Protein AF-A0A5E4LW98-F1 (afdb_monomer)

Solvent-accessible surface area (backbone atoms only — not comparable to full-atom values): 14383 Å² total; per-residue (Å²): 132,86,80,75,87,66,55,74,60,67,67,57,55,49,53,60,50,44,73,66,47,54,78,66,48,70,85,90,65,68,78,64,44,79,43,81,42,80,71,93,74,73,90,60,63,51,45,57,44,72,54,74,46,76,40,79,94,76,73,45,77,49,63,58,92,47,32,40,37,36,34,38,55,76,38,61,70,36,67,67,58,35,51,27,33,51,52,41,33,48,28,48,44,52,37,45,68,59,48,52,42,52,45,32,75,75,59,33,66,70,56,35,42,65,67,64,63,56,82,83,69,90,68,45,74,72,32,49,58,47,30,44,50,50,16,73,75,72,36,85,72,46,40,47,99,59,47,64,75,81,65,70,64,83,85,58,69,73,55,26,40,36,37,41,33,55,40,82,94,80,23,36,33,33,24,33,39,78,64,86,47,72,72,38,49,56,41,59,72,67,62,71,96,56,37,35,37,32,24,56,45,42,70,64,78,70,60,66,85,38,36,47,58,74,51,98,59,68,28,78,42,45,84,88,41,93,58,32,68,60,51,53,44,43,72,77,72,37,58,70,80,48,74,50,118

Mean predicted aligned error: 9.48 Å

Sequence (245 aa):
MRLFEFAGNPQEMIQRNLTEFMPVLKEGLPKPNFKVVNHTKMNYLGMCQWKVFFYPKIKEVKADETTTIFLEKAIFGDENTFRRVLAHELCHHEHDLTVKKDYLDQHGFETFNYVFGNKQQDHGPSWLKIAEKFNVKYGKNFVTATSDASYQIETTNKPFYLLIGYYHDKNYLLQYSITMAGRQLNFVDSIGGFPFKVVTTNNRHLLNNVPRIGSKSWTAIYKDNPYFKVIDDLWNHGNVILHKY

Foldseek 3Di:
DDDPPPFDDVVVLVVVLCVVQVVLADPPQDDAAEDEDADLDDPDQKDKDKDWDADPVVRDIDTDSFIYMYGYPLCSSPSLLVNLRSNLNVLLGRCCNPPLVVCCVVPNDVVSCVVVVPPPPSCDPSSVVSVVSVCVVPHHVSHDPCRPVVPDPVSFPQKWKWKWWQDPPRKTWIAIGSDCDPLLVVLVVPDDDTKIFIFIDRPSVVVVPAHHRVDPDIDIGDPPHPCSVVVVCCVVPGHTPDIDD

Structure (mmCIF, N/CA/C/O backbone):
data_AF-A0A5E4LW98-F1
#
_entry.id   AF-A0A5E4LW98-F1
#
loop_
_atom_site.group_PDB
_atom_site.id
_atom_site.type_symbol
_atom_site.label_atom_id
_atom_site.label_alt_id
_atom_site.label_comp_id
_atom_site.label_asym_id
_atom_site.label_entity_id
_atom_site.label_seq_id
_atom_site.pdbx_PDB_ins_code
_atom_site.Cartn_x
_atom_site.Cartn_y
_atom_site.Cartn_z
_atom_site.occupancy
_atom_site.B_iso_or_equiv
_atom_site.auth_seq_id
_atom_site.auth_comp_id
_atom_site.auth_asym_id
_atom_site.auth_atom_id
_atom_site.pdbx_PDB_model_num
ATOM 1 N N . MET A 1 1 ? -1.170 -21.398 -20.986 1.00 37.41 1 MET A N 1
ATOM 2 C CA . MET A 1 1 ? -1.794 -21.503 -19.651 1.00 37.41 1 MET A CA 1
ATOM 3 C C . MET A 1 1 ? -2.450 -20.160 -19.350 1.00 37.41 1 MET A C 1
ATOM 5 O O . MET A 1 1 ? -1.737 -19.170 -19.241 1.00 37.41 1 MET A O 1
ATOM 9 N N . ARG A 1 2 ? -3.788 -20.090 -19.384 1.00 34.94 2 ARG A N 1
ATOM 10 C CA . ARG A 1 2 ? -4.559 -18.851 -19.183 1.00 34.94 2 ARG A CA 1
ATOM 11 C C . ARG A 1 2 ? -4.653 -18.555 -17.685 1.00 34.94 2 ARG A C 1
ATOM 13 O O . ARG A 1 2 ? -5.588 -18.981 -17.021 1.00 34.94 2 ARG A O 1
ATOM 20 N N . LEU A 1 3 ? -3.644 -17.887 -17.141 1.00 37.41 3 LEU A N 1
ATOM 21 C CA . LEU A 1 3 ? -3.759 -17.238 -15.836 1.00 37.41 3 LEU A CA 1
ATOM 22 C C . LEU A 1 3 ? -4.599 -15.965 -16.050 1.00 37.41 3 LEU A C 1
ATOM 24 O O . LEU A 1 3 ? -4.384 -15.283 -17.047 1.00 37.41 3 LEU A O 1
ATOM 28 N N . PHE A 1 4 ? -5.528 -15.657 -15.141 1.00 43.41 4 PHE A N 1
ATOM 29 C CA . PHE A 1 4 ? -6.390 -14.453 -15.110 1.00 43.41 4 PHE A CA 1
ATOM 30 C C . PHE A 1 4 ? -7.780 -14.487 -15.788 1.00 43.41 4 PHE A C 1
ATOM 32 O O . PHE A 1 4 ? -8.328 -13.419 -16.040 1.00 43.41 4 PHE A O 1
ATOM 39 N N . GLU A 1 5 ? -8.418 -15.643 -16.014 1.00 44.28 5 GLU A N 1
ATOM 40 C CA . GLU A 1 5 ? -9.881 -15.661 -16.290 1.00 44.28 5 GLU A CA 1
ATOM 41 C C . GLU A 1 5 ? -10.740 -15.617 -15.003 1.00 44.28 5 GLU A C 1
ATOM 43 O O . GLU A 1 5 ? -11.936 -15.353 -15.070 1.00 44.28 5 GLU A O 1
ATOM 48 N N . PHE A 1 6 ? -10.129 -15.765 -13.821 1.00 46.66 6 PHE A N 1
ATOM 49 C CA . PHE A 1 6 ? -10.757 -15.492 -12.523 1.00 46.66 6 PHE A CA 1
ATOM 50 C C . PHE A 1 6 ? -10.129 -14.250 -11.886 1.00 46.66 6 PHE A C 1
ATOM 52 O O . PHE A 1 6 ? -9.170 -14.332 -11.126 1.00 46.66 6 PHE A O 1
ATOM 59 N N . ALA A 1 7 ? -10.660 -13.081 -12.212 1.00 53.84 7 ALA A N 1
ATOM 60 C CA . ALA A 1 7 ? -10.594 -11.932 -11.321 1.00 53.84 7 ALA A CA 1
ATOM 61 C C . ALA A 1 7 ? -11.799 -11.064 -11.660 1.00 53.84 7 ALA A C 1
ATOM 63 O O . ALA A 1 7 ? -11.793 -10.340 -12.657 1.00 53.84 7 ALA A O 1
ATOM 64 N N . GLY A 1 8 ? -12.856 -11.172 -10.855 1.00 66.88 8 GLY A N 1
ATOM 65 C CA . GLY A 1 8 ? -13.920 -10.177 -10.881 1.00 66.88 8 GLY A CA 1
ATOM 66 C C . GLY A 1 8 ? -13.320 -8.776 -10.745 1.00 66.88 8 GLY A C 1
ATOM 67 O O . GLY A 1 8 ? -12.187 -8.603 -10.287 1.00 66.88 8 GLY A O 1
ATOM 68 N N . ASN A 1 9 ? -14.068 -7.766 -11.169 1.00 87.38 9 ASN A N 1
ATOM 69 C CA . ASN A 1 9 ? -13.666 -6.376 -11.013 1.00 87.38 9 ASN A CA 1
ATOM 70 C C . ASN A 1 9 ? -13.203 -6.134 -9.552 1.00 87.38 9 ASN A C 1
ATOM 72 O O . ASN A 1 9 ? -13.999 -6.359 -8.636 1.00 87.38 9 ASN A O 1
ATOM 76 N N . PRO A 1 10 ? -11.944 -5.712 -9.294 1.00 90.94 10 PRO A N 1
ATOM 77 C CA . PRO A 1 10 ? -11.423 -5.542 -7.934 1.00 90.94 10 PRO A CA 1
ATOM 78 C C . PRO A 1 10 ? -12.337 -4.699 -7.040 1.00 90.94 10 PRO A C 1
ATOM 80 O O . PRO A 1 10 ? -12.494 -4.978 -5.852 1.00 90.94 10 PRO A O 1
ATOM 83 N N . GLN A 1 11 ? -12.994 -3.698 -7.623 1.00 93.06 11 GLN A N 1
ATOM 84 C CA . GLN A 1 11 ? -13.957 -2.847 -6.943 1.00 93.06 11 GLN A CA 1
ATOM 85 C C . GLN A 1 11 ? -15.191 -3.630 -6.479 1.00 93.06 11 GLN A C 1
ATOM 87 O O . GLN A 1 11 ? -15.630 -3.435 -5.350 1.00 93.06 11 GLN A O 1
ATOM 92 N N . GLU A 1 12 ? -15.731 -4.535 -7.295 1.00 92.81 12 GLU A N 1
ATOM 93 C CA . GLU A 1 12 ? -16.868 -5.384 -6.912 1.00 92.81 12 GLU A CA 1
ATOM 94 C C . GLU A 1 12 ? -16.484 -6.351 -5.791 1.00 92.81 12 GLU A C 1
ATOM 96 O O . GLU A 1 12 ? -17.236 -6.502 -4.828 1.00 92.81 12 GLU A O 1
ATOM 101 N N . MET A 1 13 ? -15.287 -6.945 -5.864 1.00 94.19 13 MET A N 1
ATOM 102 C CA . MET A 1 13 ? -14.769 -7.798 -4.789 1.00 94.19 13 MET A CA 1
ATOM 103 C C . MET A 1 13 ? -14.633 -7.019 -3.478 1.00 94.19 13 MET A C 1
ATOM 105 O O . MET A 1 13 ? -15.089 -7.499 -2.440 1.00 94.19 13 MET A O 1
ATOM 109 N N . ILE A 1 14 ? -14.075 -5.805 -3.517 1.00 96.50 14 ILE A N 1
ATOM 110 C CA . ILE A 1 14 ? -14.000 -4.921 -2.345 1.00 96.50 14 ILE A CA 1
ATOM 111 C C . ILE A 1 14 ? -15.398 -4.648 -1.789 1.00 96.50 14 ILE A C 1
ATOM 113 O O . ILE A 1 14 ? -15.633 -4.895 -0.609 1.00 96.50 14 ILE A O 1
ATOM 117 N N . GLN A 1 15 ? -16.343 -4.195 -2.616 1.00 96.56 15 GLN A N 1
ATOM 118 C CA . GLN A 1 15 ? -17.682 -3.837 -2.133 1.00 96.56 15 GLN A CA 1
ATOM 119 C C . GLN A 1 15 ? -18.432 -5.030 -1.539 1.00 96.56 15 GLN A C 1
ATOM 121 O O . GLN A 1 15 ? -19.028 -4.902 -0.468 1.00 96.56 15 GLN A O 1
ATOM 126 N N . ARG A 1 16 ? -18.354 -6.201 -2.181 1.00 95.56 16 ARG A N 1
ATOM 127 C CA . ARG A 1 16 ? -18.957 -7.440 -1.673 1.00 95.56 16 ARG A CA 1
ATOM 128 C C . ARG A 1 16 ? -18.453 -7.770 -0.270 1.00 95.56 16 ARG A C 1
ATOM 130 O O . ARG A 1 16 ? -19.251 -8.024 0.625 1.00 95.56 16 ARG A O 1
ATOM 137 N N . ASN A 1 17 ? -17.137 -7.730 -0.078 1.00 97.19 17 ASN A N 1
ATOM 138 C CA . ASN A 1 17 ? -16.522 -8.082 1.198 1.00 97.19 17 ASN A CA 1
ATOM 139 C C . ASN A 1 17 ? -16.724 -6.990 2.260 1.00 97.19 17 ASN A C 1
ATOM 141 O O . ASN A 1 17 ? -16.859 -7.308 3.437 1.00 97.19 17 ASN A O 1
ATOM 145 N N . LEU A 1 18 ? -16.834 -5.713 1.877 1.00 97.06 18 LEU A N 1
ATOM 146 C CA . LEU A 1 18 ? -17.151 -4.638 2.824 1.00 97.06 18 LEU A CA 1
ATOM 147 C C . LEU A 1 18 ? -18.543 -4.761 3.428 1.00 97.06 18 LEU A C 1
ATOM 149 O O . LEU A 1 18 ? -18.693 -4.517 4.623 1.00 97.06 18 LEU A O 1
ATOM 153 N N . THR A 1 19 ? -19.545 -5.152 2.639 1.00 97.12 19 THR A N 1
ATOM 154 C CA . THR A 1 19 ? -20.894 -5.415 3.164 1.00 97.12 19 THR A CA 1
ATOM 155 C C . THR A 1 19 ? -20.868 -6.484 4.260 1.00 97.12 19 THR A C 1
ATOM 157 O O . THR A 1 19 ? -21.625 -6.404 5.222 1.00 97.12 19 THR A O 1
ATOM 160 N N . GLU A 1 20 ? -19.964 -7.454 4.150 1.00 97.69 20 GLU A N 1
ATOM 161 C CA . GLU A 1 20 ? -19.807 -8.536 5.121 1.00 97.69 20 GLU A CA 1
ATOM 162 C C . GLU A 1 20 ? -18.936 -8.152 6.334 1.00 97.69 20 GLU A C 1
ATOM 164 O O . GLU A 1 20 ? -19.211 -8.576 7.464 1.00 97.69 20 GLU A O 1
ATOM 169 N N . PHE A 1 21 ? -17.870 -7.374 6.109 1.00 98.44 21 PHE A N 1
ATOM 170 C CA . PHE A 1 21 ? -16.831 -7.092 7.106 1.00 98.44 21 PHE A CA 1
ATOM 171 C C . PHE A 1 21 ? -17.076 -5.828 7.924 1.00 98.44 21 PHE A C 1
ATOM 173 O O . PHE A 1 21 ? -16.777 -5.836 9.115 1.00 98.44 21 PHE A O 1
ATOM 180 N N . MET A 1 22 ? -17.645 -4.766 7.347 1.00 98.25 22 MET A N 1
ATOM 181 C CA . MET A 1 22 ? -17.929 -3.535 8.102 1.00 98.25 22 MET A CA 1
ATOM 182 C C . MET A 1 22 ? -18.815 -3.776 9.339 1.00 98.25 22 MET A C 1
ATOM 184 O O . MET A 1 22 ? -18.502 -3.203 10.378 1.00 98.25 22 MET A O 1
ATOM 188 N N . PRO A 1 23 ? -19.840 -4.657 9.311 1.00 98.38 23 PRO A N 1
ATOM 189 C CA . PRO A 1 23 ? -20.630 -4.975 10.506 1.00 98.38 23 PRO A CA 1
ATOM 190 C C . PRO A 1 23 ? -19.859 -5.672 11.640 1.00 98.38 23 PRO A C 1
ATOM 192 O O . PRO A 1 23 ? -20.399 -5.825 12.730 1.00 98.38 23 PRO A O 1
ATOM 195 N N . VAL A 1 24 ? -18.633 -6.154 11.396 1.00 98.38 24 VAL A N 1
ATOM 196 C CA . VAL A 1 24 ? -17.759 -6.731 12.440 1.00 98.38 24 VAL A CA 1
ATOM 197 C C . VAL A 1 24 ? -17.042 -5.631 13.231 1.00 98.38 24 VAL A C 1
ATOM 199 O O . VAL A 1 24 ? -16.644 -5.844 14.378 1.00 98.38 24 VAL A O 1
ATOM 202 N N . LEU A 1 25 ? -16.875 -4.455 12.623 1.00 98.31 25 LEU A N 1
ATOM 203 C CA . LEU A 1 25 ? -16.253 -3.298 13.253 1.00 98.31 25 LEU A CA 1
ATOM 204 C C . LEU A 1 25 ? -17.228 -2.576 14.192 1.00 98.31 25 LEU A C 1
ATOM 206 O O . LEU A 1 25 ? -18.412 -2.905 14.274 1.00 98.31 25 LEU A O 1
ATOM 210 N N . LYS A 1 26 ? -16.728 -1.573 14.921 1.00 97.62 26 LYS A N 1
ATOM 211 C CA . LYS A 1 26 ? -17.579 -0.654 15.694 1.00 97.62 26 LYS A CA 1
ATOM 212 C C . LYS A 1 26 ? -18.643 -0.010 14.789 1.00 97.62 26 LYS A C 1
ATOM 214 O O . LYS A 1 26 ? -18.342 0.462 13.694 1.00 97.62 26 LYS A O 1
ATOM 219 N N . GLU A 1 27 ? -19.881 0.031 15.274 1.00 97.56 27 GLU A N 1
ATOM 220 C CA . GLU A 1 27 ? -21.000 0.660 14.572 1.00 97.56 27 GLU A CA 1
ATOM 221 C C . GLU A 1 27 ? -20.752 2.160 14.333 1.00 97.56 27 GLU A C 1
ATOM 223 O O . GLU A 1 27 ? -20.123 2.842 15.145 1.00 97.56 27 GLU A O 1
ATOM 228 N N . GLY A 1 28 ? -21.253 2.671 13.205 1.00 96.50 28 GLY A N 1
ATOM 229 C CA . GLY A 1 28 ? -21.186 4.091 12.854 1.00 96.50 28 GLY A CA 1
ATOM 230 C C . GLY A 1 28 ? -19.871 4.544 12.217 1.00 96.50 28 GLY A C 1
ATOM 231 O O . GLY A 1 28 ? -19.748 5.717 11.871 1.00 96.50 28 GLY A O 1
ATOM 232 N N . LEU A 1 29 ? -18.898 3.646 12.020 1.00 97.75 29 LEU A N 1
ATOM 233 C CA . LEU A 1 29 ? -17.668 3.993 11.311 1.00 97.75 29 LEU A CA 1
ATOM 234 C C . LEU A 1 29 ? -17.937 4.323 9.832 1.00 97.75 29 LEU A C 1
ATOM 236 O O . LEU A 1 29 ? -18.691 3.605 9.162 1.00 97.75 29 LEU A O 1
ATOM 240 N N . PRO A 1 30 ? -17.307 5.381 9.288 1.00 98.06 30 PRO A N 1
ATOM 241 C CA . PRO A 1 30 ? -17.409 5.695 7.872 1.00 98.06 30 PRO A CA 1
ATOM 242 C C . PRO A 1 30 ? -16.732 4.605 7.042 1.00 98.06 30 PRO A C 1
ATOM 244 O O . PRO A 1 30 ? -15.754 3.996 7.461 1.00 98.06 30 PRO A O 1
ATOM 247 N N . LYS A 1 31 ? -17.205 4.376 5.814 1.00 98.19 31 LYS A N 1
ATOM 248 C CA . LYS A 1 31 ? -16.518 3.446 4.910 1.00 98.19 31 LYS A CA 1
ATOM 249 C C . LYS A 1 31 ? -15.114 3.984 4.565 1.00 98.19 31 LYS A C 1
ATOM 251 O O . LYS A 1 31 ? -14.986 5.181 4.283 1.00 98.19 31 LYS A O 1
ATOM 256 N N . PRO A 1 32 ? -14.071 3.136 4.545 1.00 98.31 32 PRO A N 1
ATOM 257 C CA . PRO A 1 32 ? -12.757 3.544 4.065 1.00 98.31 32 PRO A CA 1
ATOM 258 C C . PRO A 1 32 ? -12.755 3.793 2.554 1.00 98.31 32 PRO A C 1
ATOM 260 O O . PRO A 1 32 ? -13.530 3.207 1.793 1.00 98.31 32 PRO A O 1
ATOM 263 N N . ASN A 1 33 ? -11.833 4.645 2.113 1.00 98.25 33 ASN A N 1
ATOM 264 C CA . ASN A 1 33 ? -11.496 4.784 0.699 1.00 98.25 33 ASN A CA 1
ATOM 265 C C . ASN A 1 33 ? -10.571 3.642 0.268 1.00 98.25 33 ASN A C 1
ATOM 267 O O . ASN A 1 33 ? -9.762 3.177 1.064 1.00 98.25 33 ASN A O 1
ATOM 271 N N . PHE A 1 34 ? -10.616 3.242 -1.005 1.00 97.44 34 PHE A N 1
ATOM 272 C CA . PHE A 1 34 ? -9.783 2.149 -1.518 1.00 97.44 34 PHE A CA 1
ATOM 273 C C . PHE A 1 34 ? -8.929 2.554 -2.708 1.00 97.44 34 PHE A C 1
ATOM 275 O O . PHE A 1 34 ? -9.378 3.273 -3.605 1.00 97.44 34 PHE A O 1
ATOM 282 N N . LYS A 1 35 ? -7.699 2.036 -2.744 1.00 96.12 35 LYS A N 1
ATOM 283 C CA . LYS A 1 35 ? -6.802 2.132 -3.898 1.00 96.12 35 LYS A CA 1
ATOM 284 C C . LYS A 1 35 ? -6.157 0.784 -4.183 1.00 96.12 35 LYS A C 1
ATOM 286 O O . LYS A 1 35 ? -5.448 0.240 -3.345 1.00 96.12 35 LYS A O 1
ATOM 291 N N . VAL A 1 36 ? -6.353 0.278 -5.396 1.00 93.19 36 VAL A N 1
ATOM 292 C CA . VAL A 1 36 ? -5.601 -0.882 -5.879 1.00 93.19 36 VAL A CA 1
ATOM 293 C C . VAL A 1 36 ? -4.244 -0.398 -6.374 1.00 93.19 36 VAL A C 1
ATOM 295 O O . VAL A 1 36 ? -4.163 0.441 -7.275 1.00 93.19 36 VAL A O 1
ATOM 298 N N . VAL A 1 37 ? -3.181 -0.911 -5.767 1.00 89.75 37 VAL A N 1
ATOM 299 C CA . VAL A 1 37 ? -1.791 -0.603 -6.112 1.00 89.75 37 VAL A CA 1
ATOM 300 C C . VAL A 1 37 ? -1.136 -1.801 -6.790 1.00 89.75 37 VAL A C 1
ATOM 302 O O . VAL A 1 37 ? -1.693 -2.890 -6.849 1.00 89.75 37 VAL A O 1
ATOM 305 N N . ASN A 1 38 ? 0.020 -1.582 -7.403 1.00 84.12 38 ASN A N 1
ATOM 306 C CA . ASN A 1 38 ? 0.797 -2.639 -8.043 1.00 84.12 38 ASN A CA 1
ATOM 307 C C . ASN A 1 38 ? 2.277 -2.277 -7.899 1.00 84.12 38 ASN A C 1
ATOM 309 O O . ASN A 1 38 ? 2.876 -1.704 -8.821 1.00 84.12 38 ASN A O 1
ATOM 313 N N . HIS A 1 39 ? 2.829 -2.504 -6.705 1.00 75.38 39 HIS A N 1
ATOM 314 C CA . HIS A 1 39 ? 4.210 -2.130 -6.405 1.00 75.38 39 HIS A CA 1
ATOM 315 C C . HIS A 1 39 ? 5.232 -3.096 -7.018 1.00 75.38 39 HIS A C 1
ATOM 317 O O . HIS A 1 39 ? 4.948 -4.228 -7.398 1.00 75.38 39 HIS A O 1
ATOM 323 N N . THR A 1 40 ? 6.463 -2.599 -7.153 1.00 60.34 40 THR A N 1
ATOM 324 C CA . THR A 1 40 ? 7.585 -3.300 -7.804 1.00 60.34 40 THR A CA 1
ATOM 325 C C . THR A 1 40 ? 8.414 -4.109 -6.814 1.00 60.34 40 THR A C 1
ATOM 327 O O . THR A 1 40 ? 8.995 -5.130 -7.172 1.00 60.34 40 THR A O 1
ATOM 330 N N . LYS A 1 41 ? 8.445 -3.636 -5.567 1.00 64.00 41 LYS A N 1
ATOM 331 C CA . LYS A 1 41 ? 8.954 -4.310 -4.379 1.00 64.00 41 LYS A CA 1
ATOM 332 C C . LYS A 1 41 ? 7.814 -4.264 -3.372 1.00 64.00 41 LYS A C 1
ATOM 334 O O . LYS A 1 41 ? 7.523 -3.195 -2.836 1.00 64.00 41 LYS A O 1
ATOM 339 N N . MET A 1 42 ? 7.105 -5.377 -3.228 1.00 64.62 42 MET A N 1
ATOM 340 C CA . MET A 1 42 ? 6.022 -5.481 -2.256 1.00 64.62 42 MET A CA 1
ATOM 341 C C . MET A 1 42 ? 6.652 -5.699 -0.887 1.00 64.62 42 MET A C 1
ATOM 343 O O . MET A 1 42 ? 7.200 -6.763 -0.623 1.00 64.62 42 MET A O 1
ATOM 347 N N . ASN A 1 43 ? 6.605 -4.672 -0.043 1.00 74.94 43 ASN A N 1
ATOM 348 C CA . ASN A 1 43 ? 6.963 -4.806 1.370 1.00 74.94 43 ASN A CA 1
ATOM 349 C C . ASN A 1 43 ? 5.718 -5.049 2.243 1.00 74.94 43 ASN A C 1
ATOM 351 O O . ASN A 1 43 ? 5.850 -5.276 3.439 1.00 74.94 43 ASN A O 1
ATOM 355 N N . TYR A 1 44 ? 4.525 -4.964 1.651 1.00 85.56 44 TYR A N 1
ATOM 356 C CA . TYR A 1 44 ? 3.226 -5.194 2.272 1.00 85.56 44 TYR A CA 1
ATOM 357 C C . TYR A 1 44 ? 2.207 -5.581 1.189 1.00 85.56 44 TYR A C 1
ATOM 359 O O . TYR A 1 44 ? 2.403 -5.258 0.016 1.00 85.56 44 TYR A O 1
ATOM 367 N N . LEU A 1 45 ? 1.133 -6.268 1.581 1.00 90.31 45 LEU A N 1
ATOM 368 C CA . LEU A 1 45 ? 0.007 -6.631 0.703 1.00 90.31 45 LEU A CA 1
ATOM 369 C C . LEU A 1 45 ? -1.184 -5.676 0.854 1.00 90.31 45 LEU A C 1
ATOM 371 O O . LEU A 1 45 ? -1.972 -5.499 -0.078 1.00 90.31 45 LEU A O 1
ATOM 375 N N . GLY A 1 46 ? -1.283 -5.057 2.027 1.00 92.62 46 GLY A N 1
ATOM 376 C CA . GLY A 1 46 ? -2.257 -4.047 2.391 1.00 92.62 46 GLY A CA 1
ATOM 377 C C . GLY A 1 46 ? -1.584 -2.918 3.168 1.00 92.62 46 GLY A C 1
ATOM 378 O O . GLY A 1 46 ? -0.494 -3.089 3.713 1.00 92.62 46 GLY A O 1
ATOM 379 N N . MET A 1 47 ? -2.198 -1.739 3.153 1.00 93.25 47 MET A N 1
ATOM 380 C CA . MET A 1 47 ? -1.831 -0.641 4.043 1.00 93.25 47 MET A CA 1
ATOM 381 C C . MET A 1 47 ? -3.049 0.236 4.301 1.00 93.25 47 MET A C 1
ATOM 383 O O . MET A 1 47 ? -3.638 0.772 3.362 1.00 93.25 47 MET A O 1
ATOM 387 N N . CYS A 1 48 ? -3.376 0.460 5.564 1.00 95.75 48 CYS A N 1
ATOM 388 C CA . CYS A 1 48 ? -4.320 1.474 5.998 1.00 95.75 48 CYS A CA 1
ATOM 389 C C . CYS A 1 48 ? -3.584 2.782 6.308 1.00 95.75 48 CYS A C 1
ATOM 391 O O . CYS A 1 48 ? -2.569 2.802 7.003 1.00 95.75 48 CYS A O 1
ATOM 393 N N . GLN A 1 49 ? -4.094 3.894 5.785 1.00 95.44 49 GLN A N 1
ATOM 394 C CA . GLN A 1 49 ? -3.567 5.224 6.056 1.00 95.44 49 GLN A CA 1
ATOM 395 C C . GLN A 1 49 ? -4.675 6.152 6.542 1.00 95.44 49 GLN A C 1
ATOM 397 O O . GLN A 1 49 ? -5.574 6.509 5.777 1.00 95.44 49 GLN A O 1
ATOM 402 N N . TRP A 1 50 ? -4.543 6.621 7.777 1.00 96.44 50 TRP A N 1
ATOM 403 C CA . TRP A 1 50 ? -5.237 7.798 8.283 1.00 96.44 50 TRP A CA 1
ATOM 404 C C . TRP A 1 50 ? -4.305 9.010 8.227 1.00 96.44 50 TRP A C 1
ATOM 406 O O . TRP A 1 50 ? -3.155 8.932 8.667 1.00 96.44 50 TRP A O 1
ATOM 416 N N . LYS A 1 51 ? -4.751 10.120 7.631 1.00 95.00 51 LYS A N 1
ATOM 417 C CA . LYS A 1 51 ? -3.904 11.308 7.486 1.00 95.00 51 LYS A CA 1
ATOM 418 C C . LYS A 1 51 ? -4.226 12.326 8.560 1.00 95.00 51 LYS A C 1
ATOM 420 O O . LYS A 1 51 ? -5.371 12.738 8.710 1.00 95.00 51 LYS A O 1
ATOM 425 N N . VAL A 1 52 ? -3.172 12.766 9.233 1.00 94.50 52 VAL A N 1
ATOM 426 C CA . VAL A 1 52 ? -3.186 13.878 10.178 1.00 94.50 52 VAL A CA 1
ATOM 427 C C . VAL A 1 52 ? -2.231 14.942 9.649 1.00 94.50 52 VAL A C 1
ATOM 429 O O . VAL A 1 52 ? -1.085 14.654 9.298 1.00 94.50 52 VAL A O 1
ATOM 432 N N . PHE A 1 53 ? -2.718 16.170 9.564 1.00 93.81 53 PHE A N 1
ATOM 433 C CA . PHE A 1 53 ? -2.020 17.342 9.067 1.00 93.81 53 PHE A CA 1
ATOM 434 C C . PHE A 1 53 ? -1.855 18.332 10.210 1.00 93.81 53 PHE A C 1
ATOM 436 O O . PHE A 1 53 ? -2.831 18.733 10.839 1.00 93.81 53 PHE A O 1
ATOM 443 N N . PHE A 1 54 ? -0.622 18.764 10.444 1.00 94.19 54 PHE A N 1
ATOM 444 C CA . PHE A 1 54 ? -0.329 19.873 11.339 1.00 94.19 54 PHE A CA 1
ATOM 445 C C . PHE A 1 54 ? 0.106 21.080 10.515 1.00 94.19 54 PHE A C 1
ATOM 447 O O . PHE A 1 54 ? 0.955 20.955 9.630 1.00 94.19 54 PHE A O 1
ATOM 454 N N . TYR A 1 55 ? -0.476 22.241 10.808 1.00 93.38 55 TYR A N 1
ATOM 455 C CA . TYR A 1 55 ? -0.179 23.516 10.165 1.00 93.38 55 TYR A CA 1
ATOM 456 C C . TYR A 1 55 ? 0.533 24.435 11.170 1.00 93.38 55 TYR A C 1
ATOM 458 O O . TYR A 1 55 ? -0.125 25.228 11.847 1.00 93.38 55 TYR A O 1
ATOM 466 N N . PRO A 1 56 ? 1.879 24.397 11.263 1.00 90.12 56 PRO A N 1
ATOM 467 C CA . PRO A 1 56 ? 2.615 25.046 12.351 1.00 90.12 56 PRO A CA 1
ATOM 468 C C . PRO A 1 56 ? 2.397 26.559 12.422 1.00 90.12 56 PRO A C 1
ATOM 470 O O . PRO A 1 56 ? 2.349 27.131 13.506 1.00 90.12 56 PRO A O 1
ATOM 473 N N . LYS A 1 57 ? 2.226 27.211 11.263 1.00 92.62 57 LYS A N 1
ATOM 474 C CA . LYS A 1 57 ? 2.043 28.669 11.166 1.00 92.62 57 LYS A CA 1
ATOM 475 C C . LYS A 1 57 ? 0.774 29.164 11.859 1.00 92.62 57 LYS A C 1
ATOM 477 O O . LYS A 1 57 ? 0.769 30.276 12.369 1.00 92.62 57 LYS A O 1
ATOM 482 N N . ILE A 1 58 ? -0.279 28.350 11.851 1.00 93.38 58 ILE A N 1
ATOM 483 C CA . ILE A 1 58 ? -1.593 28.686 12.419 1.00 93.38 58 ILE A CA 1
ATOM 484 C C . ILE A 1 58 ? -1.963 27.781 13.601 1.00 93.38 58 ILE A C 1
ATOM 486 O O . ILE A 1 58 ? -3.064 27.889 14.122 1.00 93.38 58 ILE A O 1
ATOM 490 N N . LYS A 1 59 ? -1.043 26.899 14.022 1.00 91.50 59 LYS A N 1
ATOM 491 C CA . LYS A 1 59 ? -1.226 25.901 15.089 1.00 91.50 59 LYS A CA 1
ATOM 492 C C . LYS A 1 59 ? -2.522 25.089 14.954 1.00 91.50 59 LYS A C 1
ATOM 494 O O . LYS A 1 59 ? -3.129 24.713 15.949 1.00 91.50 59 LYS A O 1
ATOM 499 N N . GLU A 1 60 ? -2.932 24.813 13.720 1.00 94.56 60 GLU A N 1
ATOM 500 C CA . GLU A 1 60 ? -4.140 24.045 13.422 1.00 94.56 60 GLU A CA 1
ATOM 501 C C . GLU A 1 60 ? -3.772 22.587 13.137 1.00 94.56 60 GLU A C 1
ATOM 503 O O . GLU A 1 60 ? -2.764 22.303 12.481 1.00 94.56 60 GLU A O 1
ATOM 508 N N . VAL A 1 61 ? -4.604 21.665 13.614 1.00 95.19 61 VAL A N 1
ATOM 509 C CA . VAL A 1 61 ? -4.514 20.235 13.318 1.00 95.19 61 VAL A CA 1
ATOM 510 C C . VAL A 1 61 ? -5.765 19.844 12.548 1.00 95.19 61 VAL A C 1
ATOM 512 O O . VAL A 1 61 ? -6.873 20.166 12.964 1.00 95.19 61 VAL A O 1
ATOM 515 N N . LYS A 1 62 ? -5.591 19.147 11.427 1.00 95.31 62 LYS A N 1
ATOM 516 C CA . LYS A 1 62 ? -6.691 18.529 10.680 1.00 95.31 62 LYS A CA 1
ATOM 517 C C . LYS A 1 62 ? -6.425 17.049 10.552 1.00 95.31 62 LYS A C 1
ATOM 519 O O . LYS A 1 62 ? -5.286 16.653 10.329 1.00 95.31 62 LYS A O 1
ATOM 524 N N . ALA A 1 63 ? -7.463 16.242 10.635 1.00 96.06 63 ALA A N 1
ATOM 525 C CA . ALA A 1 63 ? -7.372 14.829 10.328 1.00 96.06 63 ALA A CA 1
ATOM 526 C C . ALA A 1 63 ? -8.482 14.444 9.356 1.00 96.06 63 ALA A C 1
ATOM 528 O O . ALA A 1 63 ? -9.552 15.051 9.365 1.00 96.06 63 ALA A O 1
ATOM 529 N N . ASP A 1 64 ? -8.215 13.459 8.504 1.00 97.50 64 ASP A N 1
ATOM 530 C CA . ASP A 1 64 ? -9.234 12.942 7.594 1.00 97.50 64 ASP A CA 1
ATOM 531 C C . ASP A 1 64 ? -10.375 12.288 8.398 1.00 97.50 64 ASP A C 1
ATOM 533 O O . ASP A 1 64 ? -10.154 11.666 9.438 1.00 97.50 64 ASP A O 1
ATOM 537 N N . GLU A 1 65 ? -11.610 12.372 7.903 1.00 97.44 65 GLU A N 1
ATOM 538 C CA . GLU A 1 65 ? -12.763 11.731 8.562 1.00 97.44 65 GLU A CA 1
ATOM 539 C C . GLU A 1 65 ? -12.772 10.205 8.414 1.00 97.44 65 GLU A C 1
ATOM 541 O O . GLU A 1 65 ? -13.478 9.506 9.133 1.00 97.44 65 GLU A O 1
ATOM 546 N N . THR A 1 66 ? -11.995 9.670 7.474 1.00 98.38 66 THR A N 1
ATOM 547 C CA . THR A 1 66 ? -11.890 8.235 7.204 1.00 98.38 66 THR A CA 1
ATOM 548 C C . THR A 1 66 ? -10.463 7.873 6.797 1.00 98.38 66 THR A C 1
ATOM 550 O O . THR A 1 66 ? -9.617 8.746 6.596 1.00 98.38 66 THR A O 1
ATOM 553 N N . THR A 1 67 ? -10.178 6.583 6.648 1.00 98.38 67 THR A N 1
ATOM 554 C CA . THR A 1 67 ? -8.871 6.103 6.182 1.00 98.38 67 THR A CA 1
ATOM 555 C C . THR A 1 67 ? -8.886 5.777 4.687 1.00 98.38 67 THR A C 1
ATOM 557 O O . THR A 1 67 ? -9.936 5.665 4.048 1.00 98.38 67 THR A O 1
ATOM 560 N N . THR A 1 68 ? -7.700 5.641 4.095 1.00 98.38 68 THR A N 1
ATOM 561 C CA . THR A 1 68 ? -7.516 5.028 2.774 1.00 98.38 68 THR A CA 1
ATOM 562 C C . THR A 1 68 ? -6.805 3.693 2.933 1.00 98.38 68 THR A C 1
ATOM 564 O O . THR A 1 68 ? -5.696 3.656 3.461 1.00 98.38 68 THR A O 1
ATOM 567 N N . ILE A 1 69 ? -7.410 2.621 2.430 1.00 97.88 69 ILE A N 1
ATOM 568 C CA . ILE A 1 69 ? -6.817 1.289 2.361 1.00 97.88 69 ILE A CA 1
ATOM 569 C C . ILE A 1 69 ? -6.242 1.067 0.957 1.00 97.88 69 ILE A C 1
ATOM 571 O O . ILE A 1 69 ? -6.930 1.183 -0.063 1.00 97.88 69 ILE A O 1
ATOM 575 N N . PHE A 1 70 ? -4.956 0.747 0.904 1.00 95.31 70 PHE A N 1
ATOM 576 C CA . PHE A 1 70 ? -4.227 0.381 -0.301 1.00 95.31 70 PHE A CA 1
ATOM 577 C C . PHE A 1 70 ? -4.099 -1.139 -0.344 1.00 95.31 70 PHE A C 1
ATOM 579 O O . PHE A 1 70 ? -3.657 -1.725 0.636 1.00 95.31 70 PHE A O 1
ATOM 586 N N . LEU A 1 71 ? -4.470 -1.773 -1.456 1.00 94.12 71 LEU A N 1
ATOM 587 C CA . LEU A 1 71 ? -4.401 -3.230 -1.626 1.00 94.12 71 LEU A CA 1
ATOM 588 C C . LEU A 1 71 ? -3.581 -3.579 -2.863 1.00 94.12 71 LEU A C 1
ATOM 590 O O . LEU A 1 71 ? -3.806 -3.011 -3.937 1.00 94.12 71 LEU A O 1
ATOM 594 N N . GLU A 1 72 ? -2.651 -4.520 -2.736 1.00 90.69 72 GLU A N 1
ATOM 595 C CA . GLU A 1 72 ? -1.869 -5.004 -3.871 1.00 90.69 72 GLU A CA 1
ATOM 596 C C . GLU A 1 72 ? -2.742 -5.756 -4.870 1.00 90.69 72 GLU A C 1
ATOM 598 O O . GLU A 1 72 ? -3.452 -6.694 -4.525 1.00 90.69 72 GLU A O 1
ATOM 603 N N . LYS A 1 73 ? -2.639 -5.404 -6.154 1.00 88.69 73 LYS A N 1
ATOM 604 C CA . LYS A 1 73 ? -3.424 -6.020 -7.233 1.00 88.69 73 LYS A CA 1
ATOM 605 C C . LYS A 1 73 ? -3.279 -7.543 -7.275 1.00 88.69 73 LYS A C 1
ATOM 607 O O . LYS A 1 73 ? -4.200 -8.238 -7.689 1.00 88.69 73 LYS A O 1
ATOM 612 N N . ALA A 1 74 ? -2.119 -8.056 -6.887 1.00 84.69 74 ALA A N 1
ATOM 613 C CA . ALA A 1 74 ? -1.811 -9.474 -6.969 1.00 84.69 74 ALA A CA 1
ATOM 614 C C . ALA A 1 74 ? -2.645 -10.346 -6.015 1.00 84.69 74 ALA A C 1
ATOM 616 O O . ALA A 1 74 ? -2.906 -11.494 -6.358 1.00 84.69 74 ALA A O 1
ATOM 617 N N . ILE A 1 75 ? -3.129 -9.813 -4.886 1.00 89.44 75 ILE A N 1
ATOM 618 C CA . ILE A 1 75 ? -3.927 -10.611 -3.939 1.00 89.44 75 ILE A CA 1
ATOM 619 C C . ILE A 1 75 ? -5.335 -10.916 -4.465 1.00 89.44 75 ILE A C 1
ATOM 621 O O . ILE A 1 75 ? -5.979 -11.829 -3.978 1.00 89.44 75 ILE A O 1
ATOM 625 N N . PHE A 1 76 ? -5.826 -10.194 -5.478 1.00 89.25 76 PHE A N 1
ATOM 626 C CA . PHE A 1 76 ? -7.176 -10.397 -6.024 1.00 89.25 76 PHE A CA 1
ATOM 627 C C . PHE A 1 76 ? -7.339 -11.720 -6.791 1.00 89.25 76 PHE A C 1
ATOM 629 O O . PHE A 1 76 ? -8.465 -12.099 -7.101 1.00 89.25 76 PHE A O 1
ATOM 636 N N . GLY A 1 77 ? -6.237 -12.415 -7.100 1.00 84.94 77 GLY A N 1
ATOM 637 C CA . GLY A 1 77 ? -6.269 -13.770 -7.657 1.00 84.94 77 GLY A CA 1
ATOM 638 C C . GLY A 1 77 ? -6.463 -14.872 -6.609 1.00 84.94 77 GLY A C 1
ATOM 639 O O . GLY A 1 77 ? -6.728 -16.009 -6.986 1.00 84.94 77 GLY A O 1
ATOM 640 N N . ASP A 1 78 ? -6.345 -14.547 -5.318 1.00 86.69 78 ASP A N 1
ATOM 641 C CA . ASP A 1 78 ? -6.558 -15.461 -4.194 1.00 86.69 78 ASP A CA 1
ATOM 642 C C . ASP A 1 78 ? -7.567 -14.832 -3.225 1.00 86.69 78 ASP A C 1
ATOM 644 O O . ASP A 1 78 ? -7.243 -13.941 -2.438 1.00 86.69 78 ASP A O 1
ATOM 648 N N . GLU A 1 79 ? -8.821 -15.285 -3.289 1.00 89.69 79 GLU A N 1
ATOM 649 C CA . GLU A 1 79 ? -9.896 -14.721 -2.472 1.00 89.69 79 GLU A CA 1
ATOM 650 C C . GLU A 1 79 ? -9.622 -14.844 -0.966 1.00 89.69 79 GLU A C 1
ATOM 652 O O . GLU A 1 79 ? -9.966 -13.931 -0.213 1.00 89.69 79 GLU A O 1
ATOM 657 N N . ASN A 1 80 ? -8.961 -15.914 -0.517 1.00 91.44 80 ASN A N 1
ATOM 658 C CA . ASN A 1 80 ? -8.662 -16.093 0.901 1.00 91.44 80 ASN A CA 1
ATOM 659 C C . ASN A 1 80 ? -7.618 -15.082 1.368 1.00 91.44 80 ASN A C 1
ATOM 661 O O . ASN A 1 80 ? -7.837 -14.408 2.378 1.00 91.44 80 ASN A O 1
ATOM 665 N N . THR A 1 81 ? -6.525 -14.918 0.620 1.00 91.56 81 THR A N 1
ATOM 666 C CA . THR A 1 81 ? -5.517 -13.896 0.935 1.00 91.56 81 THR A CA 1
ATOM 667 C C . THR A 1 81 ? -6.112 -12.496 0.871 1.00 91.56 81 THR A C 1
ATOM 669 O O . THR A 1 81 ? -5.936 -11.713 1.805 1.00 91.56 81 THR A O 1
ATOM 672 N N . PHE A 1 82 ? -6.870 -12.177 -0.182 1.00 93.69 82 PHE A N 1
ATOM 673 C CA . PHE A 1 82 ? -7.552 -10.888 -0.299 1.00 93.69 82 PHE A CA 1
ATOM 674 C C . PHE A 1 82 ? -8.416 -10.589 0.931 1.00 93.69 82 PHE A C 1
ATOM 676 O O . PHE A 1 82 ? -8.315 -9.506 1.510 1.00 93.69 82 PHE A O 1
ATOM 683 N N . ARG A 1 83 ? -9.241 -11.551 1.358 1.00 96.00 83 ARG A N 1
ATOM 684 C CA . ARG A 1 83 ? -10.135 -11.398 2.512 1.00 96.00 83 ARG A CA 1
ATOM 685 C C . ARG A 1 83 ? -9.372 -11.172 3.812 1.00 96.00 83 ARG A C 1
ATOM 687 O O . ARG A 1 83 ? -9.746 -10.287 4.579 1.00 96.00 83 ARG A O 1
ATOM 694 N N . ARG A 1 84 ? -8.304 -11.932 4.054 1.00 95.88 84 ARG A N 1
ATOM 695 C CA . ARG A 1 84 ? -7.492 -11.811 5.276 1.00 95.88 84 ARG A CA 1
ATOM 696 C C . ARG A 1 84 ? -6.746 -10.483 5.333 1.00 95.88 84 ARG A C 1
ATOM 698 O O . ARG A 1 84 ? -6.800 -9.810 6.360 1.00 95.88 84 ARG A O 1
ATOM 705 N N . VAL A 1 85 ? -6.141 -10.063 4.220 1.00 95.31 85 VAL A N 1
ATOM 706 C CA . VAL A 1 85 ? -5.489 -8.748 4.104 1.00 95.31 85 VAL A CA 1
ATOM 707 C C . VAL A 1 85 ? -6.512 -7.627 4.293 1.00 95.31 85 VAL A C 1
ATOM 709 O O . VAL A 1 85 ? -6.289 -6.727 5.095 1.00 95.31 85 VAL A O 1
ATOM 712 N N . LEU A 1 86 ? -7.675 -7.690 3.635 1.00 97.44 86 LEU A N 1
ATOM 713 C CA . LEU A 1 86 ? -8.718 -6.675 3.802 1.00 97.44 86 LEU A CA 1
ATOM 714 C C . LEU A 1 86 ? -9.196 -6.577 5.260 1.00 97.44 86 LEU A C 1
ATOM 716 O O . LEU A 1 86 ? -9.322 -5.473 5.782 1.00 97.44 86 LEU A O 1
ATOM 720 N N . ALA A 1 87 ? -9.441 -7.707 5.927 1.00 98.19 87 ALA A N 1
ATOM 721 C CA . ALA A 1 87 ? -9.840 -7.722 7.333 1.00 98.19 87 ALA A CA 1
ATOM 722 C C . ALA A 1 87 ? -8.751 -7.145 8.257 1.00 98.19 87 ALA A C 1
ATOM 724 O O . ALA A 1 87 ? -9.070 -6.386 9.173 1.00 98.19 87 ALA A O 1
ATOM 725 N N . HIS A 1 88 ? -7.473 -7.434 7.987 1.00 97.56 88 HIS A N 1
ATOM 726 C CA . HIS A 1 88 ? -6.338 -6.839 8.697 1.00 97.56 88 HIS A CA 1
ATOM 727 C C . HIS A 1 88 ? -6.325 -5.308 8.573 1.00 97.56 88 HIS A C 1
ATOM 729 O O . HIS A 1 88 ? -6.268 -4.599 9.580 1.00 97.56 88 HIS A O 1
ATOM 735 N N . GLU A 1 89 ? -6.463 -4.783 7.353 1.00 97.62 89 GLU A N 1
ATOM 736 C CA . GLU A 1 89 ? -6.486 -3.332 7.129 1.00 97.62 89 GLU A CA 1
ATOM 737 C C . GLU A 1 89 ? -7.733 -2.660 7.719 1.00 97.62 89 GLU A C 1
ATOM 739 O O . GLU A 1 89 ? -7.667 -1.524 8.189 1.00 97.62 89 GLU A O 1
ATOM 744 N N . LEU A 1 90 ? -8.867 -3.362 7.765 1.00 98.44 90 LEU A N 1
ATOM 745 C CA . LEU A 1 90 ? -10.069 -2.884 8.450 1.00 98.44 90 LEU A CA 1
ATOM 746 C C . LEU A 1 90 ? -9.892 -2.809 9.976 1.00 98.44 90 LEU A C 1
ATOM 748 O O . LEU A 1 90 ? -10.473 -1.927 10.611 1.00 98.44 90 LEU A O 1
ATOM 752 N N . CYS A 1 91 ? -9.050 -3.661 10.570 1.00 98.19 91 CYS A N 1
ATOM 753 C CA . CYS A 1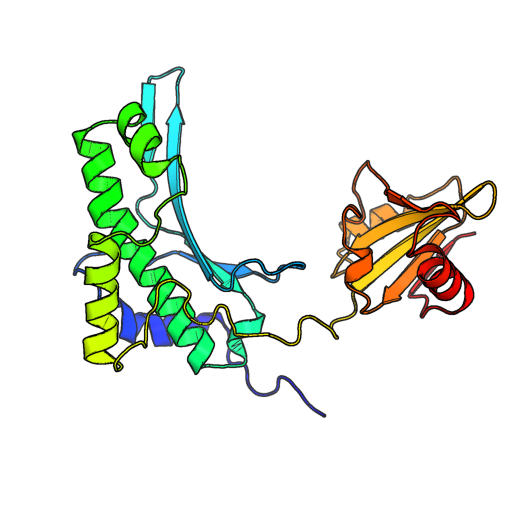 91 ? -8.684 -3.532 11.983 1.00 98.19 91 CYS A CA 1
ATOM 754 C C . CYS A 1 91 ? -7.887 -2.243 12.233 1.00 98.19 91 CYS A C 1
ATOM 756 O O . CYS A 1 91 ? -8.155 -1.533 13.204 1.00 98.19 91 CYS A O 1
ATOM 758 N N . HIS A 1 92 ? -6.958 -1.897 11.333 1.00 97.25 92 HIS A N 1
ATOM 759 C CA . HIS A 1 92 ? -6.268 -0.604 11.386 1.00 97.25 92 HIS A CA 1
ATOM 760 C C . HIS A 1 92 ? -7.226 0.572 11.182 1.00 97.25 92 HIS A C 1
ATOM 762 O O . HIS A 1 92 ? -7.106 1.570 11.884 1.00 97.25 92 HIS A O 1
ATOM 768 N N . HIS A 1 93 ? -8.209 0.446 10.287 1.00 98.19 93 HIS A N 1
ATOM 769 C CA . HIS A 1 93 ? -9.225 1.474 10.067 1.00 98.19 93 HIS A CA 1
ATOM 770 C C . HIS A 1 93 ? -10.032 1.794 11.339 1.00 98.19 93 HIS A C 1
ATOM 772 O O . HIS A 1 93 ? -10.110 2.962 11.722 1.00 98.19 93 HIS A O 1
ATOM 778 N N . GLU A 1 94 ? -10.585 0.786 12.030 1.00 98.38 94 GLU A N 1
ATOM 779 C CA . GLU A 1 94 ? -11.277 1.018 13.312 1.00 98.38 94 GLU A CA 1
ATOM 780 C C . GLU A 1 94 ? -10.313 1.594 14.355 1.00 98.38 94 GLU A C 1
ATOM 782 O O . GLU A 1 94 ? -10.653 2.562 15.037 1.00 98.38 94 GLU A O 1
ATOM 787 N N . HIS A 1 95 ? -9.104 1.041 14.470 1.00 97.00 95 HIS A N 1
ATOM 788 C CA . HIS A 1 95 ? -8.119 1.508 15.442 1.00 97.00 95 HIS A CA 1
ATOM 789 C C . HIS A 1 95 ? -7.753 2.988 15.242 1.00 97.00 95 HIS A C 1
ATOM 791 O O . HIS A 1 95 ? -7.723 3.760 16.202 1.00 97.00 95 HIS A O 1
ATOM 797 N N . ASP A 1 96 ? -7.511 3.406 14.002 1.00 96.50 96 ASP A N 1
ATOM 798 C CA . ASP A 1 96 ? -7.143 4.783 13.691 1.00 96.50 96 ASP A CA 1
ATOM 799 C C . ASP A 1 96 ? -8.296 5.754 14.008 1.00 96.50 96 ASP A C 1
ATOM 801 O O . ASP A 1 96 ? -8.079 6.793 14.633 1.00 96.50 96 ASP A O 1
ATOM 805 N N . LEU A 1 97 ? -9.535 5.398 13.657 1.00 97.62 97 LEU A N 1
ATOM 806 C CA . LEU A 1 97 ? -10.691 6.285 13.837 1.00 97.62 97 LEU A CA 1
ATOM 807 C C . LEU A 1 97 ? -11.295 6.282 15.245 1.00 97.62 97 LEU A C 1
ATOM 809 O O . LEU A 1 97 ? -12.098 7.160 15.545 1.00 97.62 97 LEU A O 1
ATOM 813 N N . THR A 1 98 ? -10.945 5.316 16.096 1.00 96.69 98 THR A N 1
ATOM 814 C CA . THR A 1 98 ? -11.510 5.210 17.455 1.00 96.69 98 THR A CA 1
ATOM 815 C C . THR A 1 98 ? -10.486 5.362 18.565 1.00 96.69 98 THR A C 1
ATOM 817 O O . THR A 1 98 ? -10.848 5.762 19.660 1.00 96.69 98 THR A O 1
ATOM 820 N N . VAL A 1 99 ? -9.218 5.032 18.320 1.00 95.44 99 VAL A N 1
ATOM 821 C CA . VAL A 1 99 ? -8.165 5.128 19.339 1.00 95.44 99 VAL A CA 1
ATOM 822 C C . VAL A 1 99 ? -7.245 6.291 19.023 1.00 95.44 99 VAL A C 1
ATOM 824 O O . VAL A 1 99 ? -7.047 7.162 19.864 1.00 95.44 99 VAL A O 1
ATOM 827 N N . LYS A 1 100 ? -6.696 6.335 17.803 1.00 95.06 100 LYS A N 1
ATOM 828 C CA . LYS A 1 100 ? -5.771 7.408 17.413 1.00 95.06 100 LYS A CA 1
ATOM 829 C C . LYS A 1 100 ? -6.482 8.761 17.325 1.00 95.06 100 LYS A C 1
ATOM 831 O O . LYS A 1 100 ? -5.912 9.745 17.789 1.00 95.06 100 LYS A O 1
ATOM 836 N N . LYS A 1 101 ? -7.709 8.807 16.788 1.00 95.50 101 LYS A N 1
ATOM 837 C CA . LYS A 1 101 ? -8.534 10.027 16.750 1.00 95.50 101 LYS A CA 1
ATOM 838 C C . LYS A 1 101 ? -8.859 10.553 18.147 1.00 95.50 101 LYS A C 1
ATOM 840 O O . LYS A 1 101 ? -8.470 11.674 18.453 1.00 95.50 101 LYS A O 1
ATOM 845 N N . ASP A 1 102 ? -9.420 9.718 19.018 1.00 95.94 102 ASP A N 1
ATOM 846 C CA . ASP A 1 102 ? -9.716 10.101 20.406 1.00 95.94 102 ASP A CA 1
ATOM 847 C C . ASP A 1 102 ? -8.453 10.580 21.148 1.00 95.94 102 ASP A C 1
ATOM 849 O O . ASP A 1 102 ? -8.490 11.578 21.867 1.00 95.94 102 ASP A O 1
ATOM 853 N N . TYR A 1 103 ? -7.309 9.917 20.938 1.00 95.94 103 TYR A N 1
ATOM 854 C CA . TYR A 1 103 ? -6.036 10.330 21.537 1.00 95.94 103 TYR A CA 1
ATOM 855 C C . TYR A 1 103 ? -5.552 11.688 21.011 1.00 95.94 103 TYR A C 1
ATOM 857 O O . TYR A 1 103 ? -5.070 12.516 21.786 1.00 95.94 103 TYR A O 1
ATOM 865 N N . LEU A 1 104 ? -5.667 11.923 19.700 1.00 95.75 104 LEU A N 1
ATOM 866 C CA . LEU A 1 104 ? -5.323 13.202 19.082 1.00 95.75 104 LEU A CA 1
ATOM 867 C C . LEU A 1 104 ? -6.181 14.337 19.653 1.00 95.75 104 LEU A C 1
ATOM 869 O O . LEU A 1 104 ? -5.635 15.387 19.991 1.00 95.75 104 LEU A O 1
ATOM 873 N N . ASP A 1 105 ? -7.486 14.108 19.800 1.00 95.25 105 ASP A N 1
ATOM 874 C CA . ASP A 1 105 ? -8.435 15.100 20.312 1.00 95.25 105 ASP A CA 1
ATOM 875 C C . ASP A 1 105 ? -8.179 15.426 21.794 1.00 95.25 105 ASP A C 1
ATOM 877 O O . ASP A 1 105 ? -8.288 16.581 22.207 1.00 95.25 105 ASP A O 1
ATOM 881 N N . GLN A 1 106 ? -7.788 14.431 22.599 1.00 96.69 106 GLN A N 1
ATOM 882 C CA . GLN A 1 106 ? -7.532 14.602 24.035 1.00 96.69 106 GLN A CA 1
ATOM 883 C C . GLN A 1 106 ? -6.170 15.229 24.353 1.00 96.69 106 GLN A C 1
ATOM 885 O O . GLN A 1 106 ? -6.052 15.987 25.318 1.00 96.69 106 GLN A O 1
ATOM 890 N N . HIS A 1 107 ? -5.132 14.893 23.585 1.00 95.50 107 HIS A N 1
ATOM 891 C CA . HIS A 1 107 ? -3.745 15.223 23.938 1.00 95.50 107 HIS A CA 1
ATOM 892 C C . HIS A 1 107 ? -3.064 16.193 22.969 1.00 95.50 107 HIS A C 1
ATOM 894 O O . HIS A 1 107 ? -1.986 16.706 23.268 1.00 95.50 107 HIS A O 1
ATOM 900 N N . GLY A 1 108 ? -3.676 16.471 21.818 1.00 94.38 108 GLY A N 1
ATOM 901 C CA . GLY A 1 108 ? -3.101 17.325 20.789 1.00 94.38 108 GLY A CA 1
ATOM 902 C C . GLY A 1 108 ? -1.988 16.652 19.977 1.00 94.38 108 GLY A C 1
ATOM 903 O O . GLY A 1 108 ? -1.523 15.544 20.253 1.00 94.38 108 GLY A O 1
ATOM 904 N N . PHE A 1 109 ? -1.556 17.346 18.922 1.00 94.50 109 PHE A N 1
ATOM 905 C CA . PHE A 1 109 ? -0.689 16.772 17.889 1.00 94.50 109 PHE A CA 1
ATOM 906 C C . PHE A 1 109 ? 0.726 16.427 18.361 1.00 94.50 109 PHE A C 1
ATOM 908 O O . PHE A 1 109 ? 1.275 15.426 17.912 1.00 94.50 109 PHE A O 1
ATOM 915 N N . GLU A 1 110 ? 1.336 17.221 19.243 1.00 93.12 110 GLU A N 1
ATOM 916 C CA . GLU A 1 110 ? 2.718 16.975 19.681 1.00 93.12 110 GLU A CA 1
ATOM 917 C C . GLU A 1 110 ? 2.834 15.647 20.438 1.00 93.12 110 GLU A C 1
ATOM 919 O O . GLU A 1 110 ? 3.652 14.795 20.080 1.00 93.12 110 GLU A O 1
ATOM 924 N N . THR A 1 111 ? 1.958 15.428 21.423 1.00 93.44 111 THR A N 1
ATOM 925 C CA . THR A 1 111 ? 1.890 14.173 22.179 1.00 93.44 111 THR A CA 1
ATOM 926 C C . THR A 1 111 ? 1.453 13.015 21.288 1.00 93.44 111 THR A C 1
ATOM 928 O O . THR A 1 111 ? 2.061 11.946 21.334 1.00 93.44 111 THR A O 1
ATOM 931 N N . PHE A 1 112 ? 0.462 13.232 20.418 1.00 93.75 112 PHE A N 1
ATOM 932 C CA . PHE A 1 112 ? 0.057 12.239 19.424 1.00 93.75 112 PHE A CA 1
ATOM 933 C C . PHE A 1 112 ? 1.235 11.783 18.552 1.00 93.75 112 PHE A C 1
ATOM 935 O O . PHE A 1 112 ? 1.472 10.586 18.404 1.00 93.75 112 PHE A O 1
ATOM 942 N N . ASN A 1 113 ? 2.006 12.722 18.000 1.00 91.69 113 ASN A N 1
ATOM 943 C CA . ASN A 1 113 ? 3.139 12.422 17.131 1.00 91.69 113 ASN A CA 1
ATOM 944 C C . ASN A 1 113 ? 4.295 11.763 17.899 1.00 91.69 113 ASN A C 1
ATOM 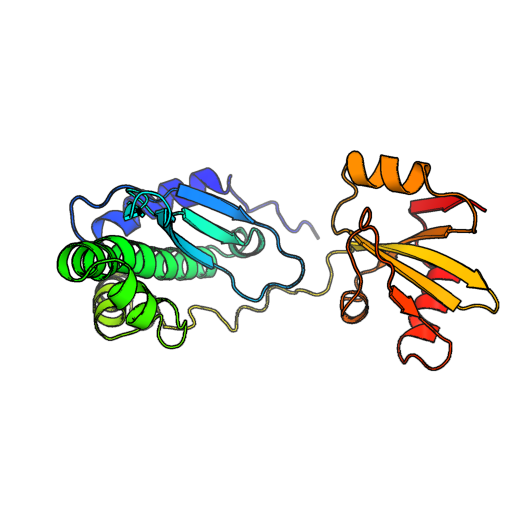946 O O . ASN A 1 113 ? 4.986 10.914 17.345 1.00 91.69 113 ASN A O 1
ATOM 950 N N . TYR A 1 114 ? 4.493 12.099 19.174 1.00 90.62 114 TYR A N 1
ATOM 951 C CA . TYR A 1 114 ? 5.467 11.408 20.020 1.00 90.62 114 TYR A CA 1
ATOM 952 C C . TYR A 1 114 ? 5.112 9.923 20.215 1.00 90.62 114 TYR A C 1
ATOM 954 O O . TYR A 1 114 ? 5.983 9.062 20.082 1.00 90.62 114 TYR A O 1
ATOM 962 N N . VAL A 1 115 ? 3.834 9.621 20.474 1.00 89.12 115 VAL A N 1
ATOM 963 C CA . VAL A 1 115 ? 3.355 8.253 20.743 1.00 89.12 115 VAL A CA 1
ATOM 964 C C . VAL A 1 115 ? 3.193 7.426 19.466 1.00 89.12 115 VAL A C 1
ATOM 966 O O . VAL A 1 115 ? 3.626 6.278 19.424 1.00 89.12 115 VAL A O 1
ATOM 969 N N . PHE A 1 116 ? 2.596 7.997 18.417 1.00 88.12 116 PHE A N 1
ATOM 970 C CA . PHE A 1 116 ? 2.224 7.274 17.193 1.00 88.12 116 PHE A CA 1
ATOM 971 C C . PHE A 1 116 ? 3.104 7.588 15.976 1.00 88.12 116 PHE A C 1
ATOM 973 O O . PHE A 1 116 ? 3.032 6.876 14.975 1.00 88.12 116 PHE A O 1
ATOM 980 N N . GLY A 1 117 ? 3.935 8.634 16.019 1.00 80.12 117 GLY A N 1
ATOM 981 C CA . GLY A 1 117 ? 4.830 8.992 14.909 1.00 80.12 117 GLY A CA 1
ATOM 982 C C . GLY A 1 117 ? 6.033 8.053 14.779 1.00 80.12 117 GLY A C 1
ATOM 983 O O . GLY A 1 117 ? 6.548 7.844 13.678 1.00 80.12 117 GLY A O 1
ATOM 984 N N . ASN A 1 118 ? 6.440 7.422 15.884 1.00 68.44 118 ASN A N 1
ATOM 985 C CA . ASN A 1 118 ? 7.435 6.356 15.887 1.00 68.44 118 ASN A CA 1
ATOM 986 C C . ASN A 1 118 ? 6.725 5.018 15.642 1.00 68.44 118 ASN A C 1
ATOM 988 O O . ASN A 1 118 ? 6.106 4.461 16.541 1.00 68.44 118 ASN A O 1
ATOM 992 N N . LYS A 1 119 ? 6.817 4.510 14.408 1.00 63.28 119 LYS A N 1
ATOM 993 C CA . LYS A 1 119 ? 6.118 3.329 13.848 1.00 63.28 119 LYS A CA 1
ATOM 994 C C . LYS A 1 119 ? 6.410 1.969 14.523 1.00 63.28 119 LYS A C 1
ATOM 996 O O . LYS A 1 119 ? 6.382 0.937 13.860 1.00 63.28 119 LYS A O 1
ATOM 1001 N N . GLN A 1 120 ? 6.779 1.929 15.800 1.00 51.91 120 GLN A N 1
ATOM 1002 C CA . GLN A 1 120 ? 7.283 0.715 16.441 1.00 51.91 120 GLN A CA 1
ATOM 1003 C C . GLN A 1 120 ? 6.194 -0.263 16.904 1.00 51.91 120 GLN A C 1
ATOM 1005 O O . GLN A 1 120 ? 6.526 -1.420 17.143 1.00 51.91 120 GLN A O 1
ATOM 1010 N N . GLN A 1 121 ? 4.918 0.135 17.000 1.00 57.09 121 GLN A N 1
ATOM 1011 C CA . GLN A 1 121 ? 3.836 -0.772 17.419 1.00 57.09 121 GLN A CA 1
ATOM 1012 C C . GLN A 1 121 ? 2.491 -0.442 16.751 1.00 57.09 121 GLN A C 1
ATOM 1014 O O . GLN A 1 121 ? 1.629 0.194 17.350 1.00 57.09 121 GLN A O 1
ATOM 1019 N N . ASP A 1 122 ? 2.280 -0.919 15.522 1.00 76.44 122 ASP A N 1
ATOM 1020 C CA . ASP A 1 122 ? 0.986 -0.772 14.831 1.00 76.44 122 ASP A CA 1
ATOM 1021 C C . ASP A 1 122 ? -0.066 -1.833 15.249 1.00 76.44 122 ASP A C 1
ATOM 1023 O O . ASP A 1 122 ? -1.239 -1.700 14.904 1.00 76.44 122 ASP A O 1
ATOM 1027 N N . HIS A 1 123 ? 0.303 -2.844 16.056 1.00 92.38 123 HIS A N 1
ATOM 1028 C CA . HIS A 1 123 ? -0.574 -3.959 16.479 1.00 92.38 123 HIS A CA 1
ATOM 1029 C C . HIS A 1 123 ? -0.701 -4.110 18.008 1.00 92.38 123 HIS A C 1
ATOM 1031 O O . HIS A 1 123 ? -0.588 -5.210 18.551 1.00 92.38 123 HIS A O 1
ATOM 1037 N N . GLY A 1 124 ? -0.904 -3.000 18.722 1.00 91.88 124 GLY A N 1
ATOM 1038 C CA . GLY A 1 124 ? -1.075 -2.993 20.183 1.00 91.88 124 GLY A CA 1
ATOM 1039 C C . GLY A 1 124 ? -2.361 -3.681 20.691 1.00 91.88 124 GLY A C 1
ATOM 1040 O O . GLY A 1 124 ? -3.173 -4.170 19.901 1.00 91.88 124 GLY A O 1
ATOM 1041 N N . PRO A 1 125 ? -2.604 -3.697 22.020 1.00 94.38 125 PRO A N 1
ATOM 1042 C CA . PRO A 1 125 ? -3.748 -4.390 22.631 1.00 94.38 125 PRO A CA 1
ATOM 1043 C C . PRO A 1 125 ? -5.122 -3.986 22.074 1.00 94.38 125 PRO A C 1
ATOM 1045 O O . PRO A 1 125 ? -6.003 -4.830 21.910 1.00 94.38 125 PRO A O 1
ATOM 1048 N N . SER A 1 126 ? -5.306 -2.703 21.754 1.00 94.88 126 SER A N 1
ATOM 1049 C CA . SER A 1 126 ? -6.518 -2.177 21.117 1.00 94.88 126 SER A CA 1
ATOM 1050 C C . SER A 1 126 ? -6.756 -2.796 19.740 1.00 94.88 126 SER A C 1
ATOM 1052 O O . SER A 1 126 ? -7.867 -3.234 19.451 1.00 94.88 126 SER A O 1
ATOM 1054 N N . TRP A 1 127 ? -5.714 -2.890 18.911 1.00 96.31 127 TRP A N 1
ATOM 1055 C CA . TRP A 1 127 ? -5.788 -3.528 17.598 1.00 96.31 127 TRP A CA 1
ATOM 1056 C C . TRP A 1 127 ? -6.073 -5.030 17.715 1.00 96.31 127 TRP A C 1
ATOM 1058 O O . TRP A 1 127 ? -6.961 -5.540 17.035 1.00 96.31 127 TRP A O 1
ATOM 1068 N N . LEU A 1 128 ? -5.396 -5.730 18.635 1.00 96.56 128 LEU A N 1
ATOM 1069 C CA . LEU A 1 128 ? -5.618 -7.162 18.883 1.00 96.56 128 LEU A CA 1
ATOM 1070 C C . LEU A 1 128 ? -7.069 -7.461 19.281 1.00 96.56 128 LEU A C 1
ATOM 1072 O O . LEU A 1 128 ? -7.647 -8.442 18.819 1.00 96.56 128 LEU A O 1
ATOM 1076 N N . LYS A 1 129 ? -7.687 -6.586 20.082 1.00 97.25 129 LYS A N 1
ATOM 1077 C CA . LYS A 1 129 ? -9.104 -6.703 20.449 1.00 97.25 129 LYS A CA 1
ATOM 1078 C C . LYS A 1 129 ? -10.037 -6.575 19.239 1.00 97.25 129 LYS A C 1
ATOM 1080 O O . LYS A 1 129 ? -11.071 -7.237 19.204 1.00 97.25 129 LYS A O 1
ATOM 1085 N N . ILE A 1 130 ? -9.696 -5.736 18.261 1.00 98.06 130 ILE A N 1
ATOM 1086 C CA . ILE A 1 130 ? -10.471 -5.589 17.019 1.00 98.06 130 ILE A CA 1
ATOM 1087 C C . ILE A 1 130 ? -10.287 -6.829 16.136 1.00 98.06 130 ILE A C 1
ATOM 1089 O O . ILE A 1 130 ? -11.277 -7.398 15.676 1.00 98.06 130 ILE A O 1
ATOM 1093 N N . ALA A 1 131 ? -9.047 -7.298 15.969 1.00 97.69 131 ALA A N 1
ATOM 1094 C CA . ALA A 1 131 ? -8.735 -8.515 15.219 1.00 97.69 131 ALA A CA 1
ATOM 1095 C C . ALA A 1 131 ? -9.455 -9.752 15.783 1.00 97.69 131 ALA A C 1
ATOM 1097 O O . ALA A 1 131 ? -9.942 -10.590 15.021 1.00 97.69 131 ALA A O 1
ATOM 1098 N N . GLU A 1 132 ? -9.604 -9.840 17.106 1.00 98.00 132 GLU A N 1
ATOM 1099 C CA . GLU A 1 132 ? -10.323 -10.944 17.743 1.00 98.00 132 GLU A CA 1
ATOM 1100 C C . GLU A 1 132 ? -11.797 -11.016 17.321 1.00 98.00 132 GLU A C 1
ATOM 1102 O O . GLU A 1 132 ? -12.320 -12.112 17.141 1.00 98.00 132 GLU A O 1
ATOM 1107 N N . LYS A 1 133 ? -12.460 -9.881 17.046 1.00 98.44 133 LYS A N 1
ATOM 1108 C CA . LYS A 1 133 ? -13.841 -9.885 16.522 1.00 98.44 133 LYS A CA 1
ATOM 1109 C C . LYS A 1 133 ? -13.934 -10.646 15.195 1.00 98.44 133 LYS A C 1
ATOM 1111 O O . LYS A 1 133 ? -14.874 -11.410 14.975 1.00 98.44 133 LYS A O 1
ATOM 1116 N N . PHE A 1 134 ? -12.944 -10.464 14.320 1.00 98.19 134 PHE A N 1
ATOM 1117 C CA . PHE A 1 134 ? -12.847 -11.211 13.069 1.00 98.19 134 PHE A CA 1
ATOM 1118 C C . PHE A 1 134 ? -12.510 -12.683 13.312 1.00 98.19 134 PHE A C 1
ATOM 1120 O O . PHE A 1 134 ? -13.141 -13.545 12.705 1.00 98.19 134 PHE A O 1
ATOM 1127 N N . ASN A 1 135 ? -11.568 -12.985 14.208 1.00 97.88 135 ASN A N 1
ATOM 1128 C CA . ASN A 1 135 ? -11.176 -14.365 14.514 1.00 97.88 135 ASN A CA 1
ATOM 1129 C C . ASN A 1 135 ? -12.320 -15.184 15.133 1.00 97.88 135 ASN A C 1
ATOM 1131 O O . ASN A 1 135 ? -12.483 -16.358 14.807 1.00 97.88 135 ASN A O 1
ATOM 1135 N N . VAL A 1 136 ? -13.156 -14.568 15.971 1.00 98.12 136 VAL A N 1
ATOM 1136 C CA . VAL A 1 136 ? -14.365 -15.205 16.512 1.00 98.12 136 VAL A CA 1
ATOM 1137 C C . VAL A 1 136 ? -15.351 -15.553 15.394 1.00 98.12 136 VAL A C 1
ATOM 1139 O O . VAL A 1 136 ? -15.919 -16.643 15.397 1.00 98.12 136 VAL A O 1
ATOM 1142 N N . LYS A 1 137 ? -15.550 -14.653 14.421 1.00 98.19 137 LYS A N 1
ATOM 1143 C CA . LYS A 1 137 ? -16.538 -14.841 13.347 1.00 98.19 137 LYS A CA 1
ATOM 1144 C C . LYS A 1 137 ? -16.062 -15.772 12.227 1.00 98.19 137 LYS A C 1
ATOM 1146 O O . LYS A 1 137 ? -16.857 -16.556 11.717 1.00 98.19 137 LYS A O 1
ATOM 1151 N N . TYR A 1 138 ? -14.798 -15.671 11.824 1.00 96.94 138 TYR A N 1
ATOM 1152 C CA . TYR A 1 138 ? -14.260 -16.341 10.630 1.00 96.94 138 TYR A CA 1
ATOM 1153 C C . TYR A 1 138 ? -13.266 -17.466 10.943 1.00 96.94 138 TYR A C 1
ATOM 1155 O O . TYR A 1 138 ? -12.763 -18.111 10.025 1.00 96.94 138 TYR A O 1
ATOM 1163 N N . GLY A 1 139 ? -13.003 -17.728 12.223 1.00 96.94 139 GLY A N 1
ATOM 1164 C CA . GLY A 1 139 ? -12.110 -18.783 12.683 1.00 96.94 139 GLY A CA 1
ATOM 1165 C C . GLY A 1 139 ? -10.779 -18.258 13.220 1.00 96.94 139 GLY A C 1
ATOM 1166 O O . GLY A 1 139 ? -10.304 -17.170 12.889 1.00 96.94 139 GLY A O 1
ATOM 1167 N N . LYS A 1 140 ? -10.158 -19.069 14.079 1.00 94.94 140 LYS A N 1
ATOM 1168 C CA . LYS A 1 140 ? -8.894 -18.736 14.742 1.00 94.94 140 LYS A CA 1
ATOM 1169 C C . LYS A 1 140 ? -7.810 -18.382 13.714 1.00 94.94 140 LYS A C 1
ATOM 1171 O O . LYS A 1 140 ? -7.613 -19.113 12.749 1.00 94.94 140 LYS A O 1
ATOM 1176 N N . ASN A 1 141 ? -7.056 -17.312 13.982 1.00 92.31 141 ASN A N 1
ATOM 1177 C CA . ASN A 1 141 ? -5.968 -16.801 13.133 1.00 92.31 141 ASN A CA 1
ATOM 1178 C C . ASN A 1 141 ? -6.402 -16.308 11.738 1.00 92.31 141 ASN A C 1
ATOM 1180 O O . ASN A 1 141 ? -5.558 -16.204 10.839 1.00 92.31 141 ASN A O 1
ATOM 1184 N N . PHE A 1 142 ? -7.685 -15.990 11.542 1.00 95.62 142 PHE A N 1
ATOM 1185 C CA . PHE A 1 142 ? -8.144 -15.345 10.315 1.00 95.62 142 PHE A CA 1
ATOM 1186 C C . PHE A 1 142 ? -7.411 -14.009 10.088 1.00 95.62 142 PHE A C 1
ATOM 1188 O O . PHE A 1 142 ? -6.815 -13.817 9.026 1.00 95.62 142 PHE A O 1
ATOM 1195 N N . VAL A 1 143 ? -7.347 -13.157 11.120 1.00 95.81 143 VAL A N 1
ATOM 1196 C CA . VAL A 1 143 ? -6.505 -11.952 11.188 1.00 95.81 143 VAL A CA 1
ATOM 1197 C C . VAL A 1 143 ? -5.358 -12.176 12.176 1.00 95.81 143 VAL A C 1
ATOM 1199 O O . VAL A 1 143 ? -5.566 -12.499 13.348 1.00 95.81 143 VAL A O 1
ATOM 1202 N N . THR A 1 144 ? -4.129 -11.963 11.709 1.00 92.50 144 THR A N 1
ATOM 1203 C CA . THR A 1 144 ? -2.899 -11.965 12.522 1.00 92.50 144 THR A CA 1
ATOM 1204 C C . THR A 1 144 ? -2.102 -10.677 12.300 1.00 92.50 144 THR A C 1
ATOM 1206 O O . THR A 1 144 ? -2.328 -9.978 11.314 1.00 92.50 144 THR A O 1
ATOM 1209 N N . ALA A 1 145 ? -1.133 -10.366 13.168 1.00 87.88 145 ALA A N 1
ATOM 1210 C CA . ALA A 1 145 ? -0.281 -9.174 13.028 1.00 87.88 145 ALA A CA 1
ATOM 1211 C C . ALA A 1 145 ? 0.499 -9.124 11.698 1.00 87.88 145 ALA A C 1
ATOM 1213 O O . ALA A 1 145 ? 0.847 -8.054 11.217 1.00 87.88 145 ALA A O 1
ATOM 1214 N N . THR A 1 146 ? 0.757 -10.277 11.082 1.00 81.81 146 THR A N 1
ATOM 1215 C CA . THR A 1 146 ? 1.468 -10.366 9.803 1.00 81.81 146 THR A CA 1
ATOM 1216 C C . THR A 1 146 ? 0.580 -10.772 8.635 1.00 81.81 146 THR A C 1
ATOM 1218 O O . THR A 1 146 ? 1.100 -10.810 7.532 1.00 81.81 146 THR A O 1
ATOM 1221 N N . SER A 1 147 ? -0.694 -11.118 8.877 1.00 66.44 147 SER A N 1
ATOM 1222 C CA . SER A 1 147 ? -1.709 -11.621 7.926 1.00 66.44 147 SER A CA 1
ATOM 1223 C C . SER A 1 147 ? -1.177 -11.876 6.517 1.00 66.44 147 SER A C 1
ATOM 1225 O O . SER A 1 147 ? -1.133 -10.976 5.685 1.00 66.44 147 SER A O 1
ATOM 1227 N N . ASP A 1 148 ? -0.760 -13.120 6.270 1.00 66.62 148 ASP A N 1
ATOM 1228 C CA . ASP A 1 148 ? -0.224 -13.561 4.981 1.00 66.62 148 ASP A CA 1
ATOM 1229 C C . ASP A 1 148 ? 1.096 -12.891 4.551 1.00 66.62 148 ASP A C 1
ATOM 1231 O O . ASP A 1 148 ? 1.417 -12.833 3.373 1.00 66.62 148 ASP A O 1
ATOM 1235 N N . ALA A 1 149 ? 1.959 -12.495 5.494 1.00 64.81 149 ALA A N 1
ATOM 1236 C CA . ALA A 1 149 ? 3.333 -12.060 5.191 1.00 64.81 149 ALA A CA 1
ATOM 1237 C C . ALA A 1 149 ? 4.173 -13.133 4.474 1.00 64.81 149 ALA A C 1
ATOM 1239 O O . ALA A 1 149 ? 5.154 -12.811 3.807 1.00 64.81 149 ALA A O 1
ATOM 1240 N N . SER A 1 150 ? 3.799 -14.410 4.612 1.00 59.53 150 SER A N 1
ATOM 1241 C CA . SER A 1 150 ? 4.396 -15.522 3.869 1.00 59.53 150 SER A CA 1
ATOM 1242 C C . SER A 1 150 ? 3.765 -15.742 2.497 1.00 59.53 150 SER A C 1
ATOM 1244 O O . SER A 1 150 ? 4.217 -16.640 1.788 1.00 59.53 150 SER A O 1
ATOM 1246 N N . TYR A 1 151 ? 2.719 -14.992 2.129 1.00 67.56 151 TYR A N 1
ATOM 1247 C CA . TYR A 1 151 ? 2.135 -15.033 0.795 1.00 67.56 151 TYR A CA 1
ATOM 1248 C C . TYR A 1 151 ? 3.158 -14.479 -0.184 1.00 67.56 151 TYR A C 1
ATOM 1250 O O . TYR A 1 151 ? 3.251 -13.288 -0.490 1.00 67.56 151 TYR A O 1
ATOM 1258 N N . GLN A 1 152 ? 3.976 -15.409 -0.653 1.00 56.38 152 GLN A N 1
ATOM 1259 C CA . GLN A 1 152 ? 4.785 -15.237 -1.824 1.00 56.38 152 GLN A CA 1
ATOM 1260 C C . GLN A 1 152 ? 3.825 -15.299 -2.997 1.00 56.38 152 GLN A C 1
ATOM 1262 O O . GLN A 1 152 ? 3.539 -16.355 -3.552 1.00 56.38 152 GLN A O 1
ATOM 1267 N N . ILE A 1 153 ? 3.359 -14.130 -3.417 1.00 54.00 153 ILE A N 1
ATOM 1268 C CA . ILE A 1 153 ? 3.122 -13.955 -4.844 1.00 54.00 153 ILE A CA 1
ATOM 1269 C C . ILE A 1 153 ? 4.440 -14.369 -5.481 1.00 54.00 153 ILE A C 1
ATOM 1271 O O . ILE A 1 153 ? 5.489 -13.903 -5.023 1.00 54.00 153 ILE A O 1
ATOM 1275 N N . GLU A 1 154 ? 4.417 -15.234 -6.492 1.00 49.47 154 GLU A N 1
ATOM 1276 C CA . GLU A 1 154 ? 5.557 -15.373 -7.391 1.00 49.47 154 GLU A CA 1
ATOM 1277 C C . GLU A 1 154 ? 5.936 -13.963 -7.867 1.00 49.47 154 GLU A C 1
ATOM 1279 O O . GLU A 1 154 ? 5.399 -13.410 -8.827 1.00 49.47 154 GLU A O 1
ATOM 1284 N N . THR A 1 155 ? 6.856 -13.321 -7.156 1.00 50.19 155 THR A N 1
ATOM 1285 C CA . THR A 1 155 ? 7.299 -11.952 -7.421 1.00 50.19 155 THR A CA 1
ATOM 1286 C C . THR A 1 155 ? 8.209 -11.919 -8.653 1.00 50.19 155 THR A C 1
ATOM 1288 O O . THR A 1 155 ? 8.773 -10.881 -9.013 1.00 50.19 155 THR A O 1
ATOM 1291 N N . THR A 1 156 ? 8.334 -13.041 -9.359 1.00 50.59 156 THR A N 1
ATOM 1292 C CA . THR A 1 156 ? 9.551 -13.385 -10.083 1.00 50.59 156 THR A CA 1
ATOM 1293 C C . THR A 1 156 ? 9.385 -13.552 -11.585 1.00 50.59 156 THR A C 1
ATOM 1295 O O . THR A 1 156 ? 10.407 -13.615 -12.253 1.00 50.59 156 THR A O 1
ATOM 1298 N N . ASN A 1 157 ? 8.176 -13.497 -12.164 1.00 56.00 157 ASN A N 1
ATOM 1299 C CA . ASN A 1 157 ? 8.047 -13.619 -13.626 1.00 56.00 157 ASN A CA 1
ATOM 1300 C C . ASN A 1 157 ? 7.419 -12.445 -14.366 1.00 56.00 157 ASN A C 1
ATOM 1302 O O . ASN A 1 157 ? 7.453 -12.450 -15.593 1.00 56.00 157 ASN A O 1
ATOM 1306 N N . LYS A 1 158 ? 6.897 -11.405 -13.699 1.00 71.31 158 LYS A N 1
ATOM 1307 C CA . LYS A 1 158 ? 6.389 -10.250 -14.455 1.00 71.31 158 LYS A CA 1
ATOM 1308 C C . LYS A 1 158 ? 7.565 -9.460 -15.044 1.00 71.31 158 LYS A C 1
ATOM 1310 O O . LYS A 1 158 ? 8.268 -8.810 -14.255 1.00 71.31 158 LYS A O 1
ATOM 1315 N N . PRO A 1 159 ? 7.765 -9.474 -16.377 1.00 84.56 159 PRO A N 1
ATOM 1316 C CA . PRO A 1 159 ? 8.855 -8.740 -16.985 1.00 84.56 159 PRO A CA 1
ATOM 1317 C C . PRO A 1 159 ? 8.686 -7.249 -16.700 1.00 84.56 159 PRO A C 1
ATOM 1319 O O . PRO A 1 159 ? 7.573 -6.733 -16.565 1.00 84.56 159 PRO A O 1
ATOM 1322 N N . PHE A 1 160 ? 9.807 -6.561 -16.583 1.00 89.44 160 PHE A N 1
ATOM 1323 C CA . PHE A 1 160 ? 9.878 -5.115 -16.512 1.00 89.44 160 PHE A CA 1
ATOM 1324 C C . PHE A 1 160 ? 10.811 -4.604 -17.605 1.00 89.44 160 PHE A C 1
ATOM 1326 O O . PHE A 1 160 ? 11.638 -5.345 -18.134 1.00 89.44 160 PHE A O 1
ATOM 1333 N N . TYR A 1 161 ? 10.652 -3.332 -17.939 1.00 94.19 161 TYR A N 1
ATOM 1334 C CA . TYR A 1 161 ? 11.471 -2.625 -18.906 1.00 94.19 161 TYR A CA 1
ATOM 1335 C C . TYR A 1 161 ? 12.719 -2.099 -18.207 1.00 94.19 161 TYR A C 1
ATOM 1337 O O . TYR A 1 161 ? 12.620 -1.384 -17.206 1.00 94.19 161 TYR A O 1
ATOM 1345 N N . LEU A 1 162 ? 13.884 -2.447 -18.732 1.00 96.25 162 LEU A N 1
ATOM 1346 C CA . LEU A 1 162 ? 15.172 -1.929 -18.307 1.00 96.25 162 LEU A CA 1
ATOM 1347 C C . LEU A 1 162 ? 15.735 -1.082 -19.446 1.00 96.25 162 LEU A C 1
ATOM 1349 O O . LEU A 1 162 ? 15.980 -1.584 -20.540 1.00 96.25 162 LEU A O 1
ATOM 1353 N N . LEU A 1 163 ? 15.901 0.209 -19.187 1.00 96.88 163 LEU A N 1
ATOM 1354 C CA . LEU A 1 163 ? 16.618 1.124 -20.059 1.00 96.88 163 LEU A CA 1
ATOM 1355 C C . LEU A 1 163 ? 18.102 1.026 -19.714 1.00 96.88 163 LEU A C 1
ATOM 1357 O O . LEU A 1 163 ? 18.505 1.359 -18.599 1.00 96.88 163 LEU A O 1
ATOM 1361 N N . ILE A 1 164 ? 18.883 0.552 -20.676 1.00 96.69 164 ILE A N 1
ATOM 1362 C CA . ILE A 1 164 ? 20.327 0.379 -20.601 1.00 96.69 164 ILE A CA 1
ATOM 1363 C C . ILE A 1 164 ? 20.950 1.420 -21.530 1.00 96.69 164 ILE A C 1
ATOM 1365 O O . ILE A 1 164 ? 20.736 1.377 -22.738 1.00 96.69 164 ILE A O 1
ATOM 1369 N N . GLY A 1 165 ? 21.692 2.368 -20.974 1.00 95.06 165 GLY A N 1
ATOM 1370 C CA . GLY A 1 165 ? 22.552 3.288 -21.711 1.00 95.06 165 GLY A CA 1
ATOM 1371 C C . GLY A 1 165 ? 23.980 2.765 -21.764 1.00 95.06 165 GLY A C 1
ATOM 1372 O O . GLY A 1 165 ? 24.486 2.283 -20.752 1.00 95.06 165 GLY A O 1
ATOM 1373 N N . TYR A 1 166 ? 24.636 2.872 -22.914 1.00 91.00 166 TYR A N 1
ATOM 1374 C CA . TYR A 1 166 ? 26.055 2.565 -23.052 1.00 91.00 166 TYR A CA 1
ATOM 1375 C C . TYR A 1 166 ? 26.884 3.818 -22.768 1.00 91.00 166 TYR A C 1
ATOM 1377 O O . TYR A 1 166 ? 26.823 4.798 -23.508 1.00 91.00 166 TYR A O 1
ATOM 1385 N N . TYR A 1 167 ? 27.671 3.778 -21.701 1.00 83.62 167 TYR A N 1
ATOM 1386 C CA . TYR A 1 167 ? 28.620 4.819 -21.327 1.00 83.62 167 TYR A CA 1
ATOM 1387 C C . TYR A 1 167 ? 30.047 4.280 -21.491 1.00 83.62 167 TYR A C 1
ATOM 1389 O O . TYR A 1 167 ? 30.274 3.080 -21.363 1.00 83.62 167 TYR A O 1
ATOM 1397 N N . HIS A 1 168 ? 31.000 5.152 -21.821 1.00 78.94 168 HIS A N 1
ATOM 1398 C CA . HIS A 1 168 ? 32.394 4.839 -22.176 1.00 78.94 168 HIS A CA 1
ATOM 1399 C C . HIS A 1 168 ? 33.015 3.598 -21.491 1.00 78.94 168 HIS A C 1
ATOM 1401 O O . HIS A 1 168 ? 32.748 3.299 -20.327 1.00 78.94 168 HIS A O 1
ATOM 1407 N N . ASP A 1 169 ? 33.891 2.892 -22.217 1.00 80.50 169 ASP A N 1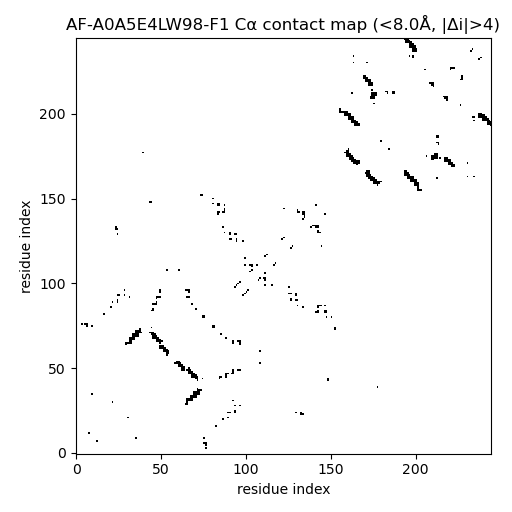
ATOM 1408 C CA . ASP A 1 169 ? 34.619 1.694 -21.760 1.00 80.50 169 ASP A CA 1
ATOM 1409 C C . ASP A 1 169 ? 33.754 0.498 -21.335 1.00 80.50 169 ASP A C 1
ATOM 1411 O O . ASP A 1 169 ? 34.185 -0.334 -20.530 1.00 80.50 169 ASP A O 1
ATOM 1415 N N . LYS A 1 170 ? 32.574 0.354 -21.949 1.00 71.88 170 LYS A N 1
ATOM 1416 C CA . LYS A 1 170 ? 31.566 -0.674 -21.646 1.00 71.88 170 LYS A CA 1
ATOM 1417 C C . LYS A 1 170 ? 30.934 -0.530 -20.266 1.00 71.88 170 LYS A C 1
ATOM 1419 O O . LYS A 1 170 ? 30.570 -1.534 -19.677 1.00 71.88 170 LYS A O 1
ATOM 1424 N N . ASN A 1 171 ? 30.807 0.677 -19.731 1.00 88.50 171 ASN A N 1
ATOM 1425 C CA . ASN A 1 171 ? 30.021 0.885 -18.518 1.00 88.50 171 ASN A CA 1
ATOM 1426 C C . ASN A 1 171 ? 28.549 1.087 -18.888 1.00 88.50 171 ASN A C 1
ATOM 1428 O O . ASN A 1 171 ? 28.230 1.664 -19.926 1.00 88.50 171 ASN A O 1
ATOM 1432 N N . TYR A 1 172 ? 27.635 0.625 -18.042 1.00 94.69 172 TYR A N 1
ATOM 1433 C CA . TYR A 1 172 ? 26.203 0.725 -18.317 1.00 94.69 172 TYR A CA 1
ATOM 1434 C C . TYR A 1 172 ? 25.528 1.740 -17.404 1.00 94.69 172 TYR A C 1
ATOM 1436 O O . TYR A 1 172 ? 25.874 1.857 -16.232 1.00 94.69 172 TYR A O 1
ATOM 1444 N N . LEU A 1 173 ? 24.535 2.453 -17.926 1.00 94.75 173 LEU A N 1
ATOM 1445 C CA . LEU A 1 173 ? 23.640 3.310 -17.153 1.00 94.75 173 LEU A CA 1
ATOM 1446 C C . LEU A 1 173 ? 22.252 2.683 -17.133 1.00 94.75 173 LEU A C 1
ATOM 1448 O O . LEU A 1 173 ? 21.705 2.368 -18.186 1.00 94.75 173 LEU A O 1
ATOM 1452 N N . LEU A 1 174 ? 21.674 2.514 -15.948 1.00 95.88 174 LEU A N 1
ATOM 1453 C CA . LEU A 1 174 ? 20.389 1.844 -15.785 1.00 95.88 174 LEU A CA 1
ATOM 1454 C C . LEU A 1 174 ? 19.288 2.780 -15.290 1.00 95.88 174 LEU A C 1
ATOM 1456 O O . LEU A 1 174 ? 19.479 3.562 -14.352 1.00 95.88 174 LEU A O 1
ATOM 1460 N N . GLN A 1 175 ? 18.106 2.601 -15.874 1.00 95.69 175 GLN A N 1
ATOM 1461 C CA . GLN A 1 175 ? 16.809 3.006 -15.334 1.00 95.69 175 GLN A CA 1
ATOM 1462 C C . GLN A 1 175 ? 15.784 1.895 -15.588 1.00 95.69 175 GLN A C 1
ATOM 1464 O O . GLN A 1 175 ? 15.937 1.113 -16.522 1.00 95.69 175 GLN A O 1
ATOM 1469 N N . TYR A 1 176 ? 14.712 1.819 -14.797 1.00 94.06 176 TYR A N 1
ATOM 1470 C CA . TYR A 1 176 ? 13.690 0.777 -14.970 1.00 94.06 176 TYR A CA 1
ATOM 1471 C C . TYR A 1 176 ? 12.255 1.315 -15.027 1.00 94.06 176 TYR A C 1
ATOM 1473 O O . TYR A 1 176 ? 11.937 2.385 -14.504 1.00 94.06 176 TYR A O 1
ATOM 1481 N N . SER A 1 177 ? 11.340 0.542 -15.604 1.00 89.81 177 SER A N 1
ATOM 1482 C CA . SER A 1 177 ? 9.902 0.738 -15.426 1.00 89.81 177 SER A CA 1
ATOM 1483 C C . SER A 1 177 ? 9.144 -0.585 -15.485 1.00 89.81 177 SER A C 1
ATOM 1485 O O . SER A 1 177 ? 9.537 -1.498 -16.195 1.00 89.81 177 SER A O 1
ATOM 1487 N N . ILE A 1 178 ? 8.023 -0.706 -14.772 1.00 81.06 178 ILE A N 1
ATOM 1488 C CA . ILE A 1 178 ? 7.142 -1.891 -14.874 1.00 81.06 178 ILE A CA 1
ATOM 1489 C C . ILE A 1 178 ? 6.192 -1.791 -16.068 1.00 81.06 178 ILE A C 1
ATOM 1491 O O . ILE A 1 178 ? 5.752 -2.796 -16.614 1.00 81.06 178 ILE A O 1
ATOM 1495 N N . THR A 1 179 ? 5.876 -0.568 -16.473 1.00 81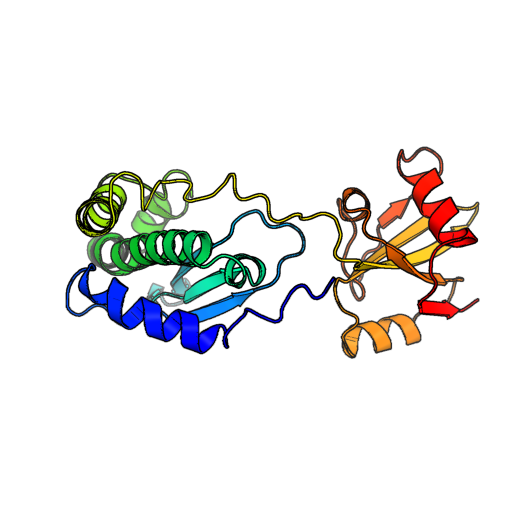.38 179 THR A N 1
ATOM 1496 C CA . THR A 1 179 ? 4.993 -0.241 -17.593 1.00 81.38 179 THR A CA 1
ATOM 1497 C C . THR A 1 179 ? 5.594 0.938 -18.331 1.00 81.38 179 THR A C 1
ATOM 1499 O O . THR A 1 179 ? 6.092 1.847 -17.678 1.00 81.38 179 THR A O 1
ATOM 1502 N N . MET A 1 180 ? 5.527 0.976 -19.655 1.00 84.06 180 MET A N 1
ATOM 1503 C CA . MET A 1 180 ? 5.949 2.155 -20.414 1.00 84.06 180 MET A CA 1
ATOM 1504 C C . MET A 1 180 ? 4.764 3.109 -20.577 1.00 84.06 180 MET A C 1
ATOM 1506 O O . MET A 1 180 ? 3.992 2.993 -21.522 1.00 84.06 180 MET A O 1
ATOM 1510 N N . ALA A 1 181 ? 4.576 4.022 -19.620 1.00 81.75 181 ALA A N 1
ATOM 1511 C CA . ALA A 1 181 ? 3.571 5.078 -19.746 1.00 81.75 181 ALA A CA 1
ATOM 1512 C C . ALA A 1 181 ? 4.027 6.151 -20.754 1.00 81.75 181 ALA A C 1
ATOM 1514 O O . ALA A 1 181 ? 5.226 6.329 -20.962 1.00 81.75 181 ALA A O 1
ATOM 1515 N N . GLY A 1 182 ? 3.094 6.935 -21.312 1.00 82.75 182 GLY A N 1
ATOM 1516 C CA . GLY A 1 182 ? 3.402 7.955 -22.332 1.00 82.75 182 GLY A CA 1
ATOM 1517 C C . GLY A 1 182 ? 4.519 8.929 -21.931 1.00 82.75 182 GLY A C 1
ATOM 1518 O O . GLY A 1 182 ? 5.423 9.195 -22.712 1.00 82.75 182 GLY A O 1
ATOM 1519 N N . ARG A 1 183 ? 4.553 9.372 -20.666 1.00 84.56 183 ARG A N 1
ATOM 1520 C CA . ARG A 1 183 ? 5.642 10.224 -20.151 1.00 84.56 183 ARG A CA 1
ATOM 1521 C C . ARG A 1 183 ? 7.022 9.554 -20.225 1.00 84.56 183 ARG A C 1
ATOM 1523 O O . ARG A 1 183 ? 8.017 10.237 -20.428 1.00 84.56 183 ARG A O 1
ATOM 1530 N N . GLN A 1 184 ? 7.088 8.243 -20.013 1.00 87.94 184 GLN A N 1
ATOM 1531 C CA . GLN A 1 184 ? 8.341 7.485 -20.017 1.00 87.94 184 GLN A CA 1
ATOM 1532 C C . GLN A 1 184 ? 8.803 7.186 -21.440 1.00 87.94 184 GLN A C 1
ATOM 1534 O O . GLN A 1 184 ? 9.999 7.241 -21.689 1.00 87.94 184 GLN A O 1
ATOM 1539 N N . LEU A 1 185 ? 7.869 6.939 -22.364 1.00 87.38 185 LEU A N 1
ATOM 1540 C CA . LEU A 1 185 ? 8.164 6.854 -23.797 1.00 87.38 185 LEU A CA 1
ATOM 1541 C C . LEU A 1 185 ? 8.748 8.177 -24.304 1.00 87.38 185 LEU A C 1
ATOM 1543 O O . LEU A 1 185 ? 9.871 8.185 -24.788 1.00 87.38 185 LEU A O 1
ATOM 1547 N N . ASN A 1 186 ? 8.079 9.302 -24.028 1.00 87.81 186 ASN A N 1
ATOM 1548 C CA . ASN A 1 186 ? 8.581 10.629 -24.403 1.00 87.81 186 ASN A CA 1
ATOM 1549 C C . ASN A 1 186 ? 9.970 10.918 -23.812 1.00 87.81 186 ASN A C 1
ATOM 1551 O O . ASN A 1 186 ? 10.811 11.531 -24.464 1.00 87.81 186 ASN A O 1
ATOM 1555 N N . PHE A 1 187 ? 10.221 10.490 -22.567 1.00 91.19 187 PHE A N 1
ATOM 1556 C CA . PHE A 1 187 ? 11.549 10.604 -21.971 1.00 91.19 187 PHE A CA 1
ATOM 1557 C C . PHE A 1 187 ? 12.578 9.792 -22.757 1.00 91.19 187 PHE A C 1
ATOM 1559 O O . PHE A 1 187 ? 13.611 10.342 -23.119 1.00 91.19 187 PHE A O 1
ATOM 1566 N N . VAL A 1 188 ? 12.290 8.522 -23.050 1.00 90.19 188 VAL A N 1
ATOM 1567 C CA . VAL A 1 188 ? 13.181 7.655 -23.831 1.00 90.19 188 VAL A CA 1
ATOM 1568 C C . VAL A 1 188 ? 13.469 8.246 -25.215 1.00 90.19 188 VAL A C 1
ATOM 1570 O O . VAL A 1 188 ? 14.629 8.298 -25.613 1.00 90.19 188 VAL A O 1
ATOM 1573 N N . ASP A 1 189 ? 12.459 8.783 -25.898 1.00 89.00 189 ASP A N 1
ATOM 1574 C CA . ASP A 1 189 ? 12.618 9.420 -27.213 1.00 89.00 189 ASP A CA 1
ATOM 1575 C C . ASP A 1 189 ? 13.496 10.679 -27.157 1.00 89.00 189 ASP A C 1
ATOM 1577 O O . ASP A 1 189 ? 14.245 10.973 -28.096 1.00 89.00 189 ASP A O 1
ATOM 1581 N N . SER A 1 190 ? 13.440 11.402 -26.033 1.00 90.44 190 SER A N 1
ATOM 1582 C CA . SER A 1 190 ? 14.243 12.604 -25.793 1.00 90.44 190 SER A CA 1
ATOM 1583 C C . SER A 1 190 ? 15.710 12.321 -25.457 1.00 90.44 190 SER A C 1
ATOM 1585 O O . SER A 1 190 ? 16.520 13.249 -25.467 1.00 90.44 190 SER A O 1
ATOM 1587 N N . ILE A 1 191 ? 16.078 11.066 -25.165 1.00 89.06 191 ILE A N 1
ATOM 1588 C CA . ILE A 1 191 ? 17.470 10.717 -24.871 1.00 89.06 191 ILE A CA 1
ATOM 1589 C C . ILE A 1 191 ? 18.318 10.909 -26.134 1.00 89.06 191 ILE A C 1
ATOM 1591 O O . ILE A 1 191 ? 18.026 10.408 -27.229 1.00 89.06 191 ILE A O 1
ATOM 1595 N N . GLY A 1 192 ? 19.408 11.646 -25.948 1.00 83.44 192 GLY A N 1
ATOM 1596 C CA . GLY A 1 192 ? 20.486 11.825 -26.906 1.00 83.44 192 GLY A CA 1
ATOM 1597 C C . GLY A 1 192 ? 21.832 11.836 -26.186 1.00 83.44 192 GLY A C 1
ATOM 1598 O O . GLY A 1 192 ? 21.892 11.924 -24.960 1.00 83.44 192 GLY A O 1
ATOM 1599 N N . GLY A 1 193 ? 22.915 11.743 -26.955 1.00 83.62 193 GLY A N 1
ATOM 1600 C CA . GLY A 1 193 ? 24.284 11.837 -26.439 1.0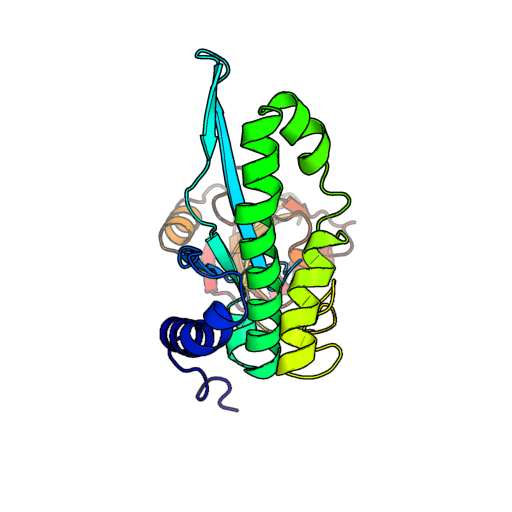0 83.62 193 GLY A CA 1
ATOM 1601 C C . GLY A 1 193 ? 24.961 10.505 -26.107 1.00 83.62 193 GLY A C 1
ATOM 1602 O O . GLY A 1 193 ? 26.154 10.519 -25.830 1.00 83.62 193 GLY A O 1
ATOM 1603 N N . PHE A 1 194 ? 24.254 9.371 -26.162 1.00 86.94 194 PHE A N 1
ATOM 1604 C CA . PHE A 1 194 ? 24.858 8.034 -26.115 1.00 86.94 194 PHE A CA 1
ATOM 1605 C C . PHE A 1 194 ? 23.890 6.942 -26.619 1.00 86.94 194 PHE A C 1
ATOM 1607 O O . PHE A 1 194 ? 22.671 7.141 -26.553 1.00 86.94 194 PHE A O 1
ATOM 1614 N N . PRO A 1 195 ? 24.405 5.781 -27.074 1.00 93.31 195 PRO A N 1
ATOM 1615 C CA . PRO A 1 195 ? 23.579 4.649 -27.488 1.00 93.31 195 PRO A CA 1
ATOM 1616 C C . PRO A 1 195 ? 22.793 4.051 -26.320 1.00 93.31 195 PRO A C 1
ATOM 1618 O O . PRO A 1 195 ? 23.337 3.867 -25.228 1.00 93.31 195 PRO A O 1
ATOM 162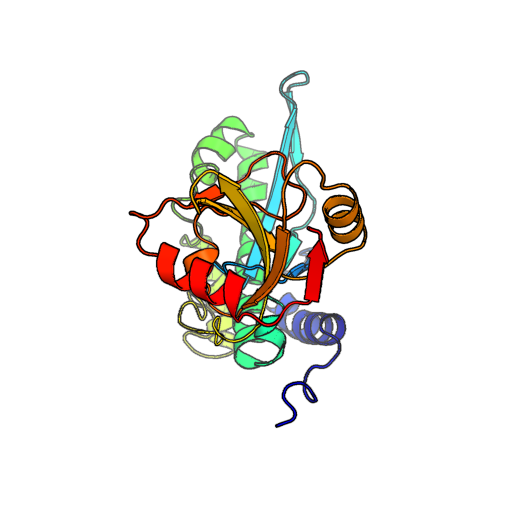1 N N . PHE A 1 196 ? 21.541 3.659 -26.544 1.00 94.81 196 PHE A N 1
ATOM 1622 C CA . PHE A 1 196 ? 20.733 2.998 -25.518 1.00 94.81 196 PHE A CA 1
ATOM 1623 C C . PHE A 1 196 ? 19.785 1.929 -26.078 1.00 94.81 196 PHE A C 1
ATOM 1625 O O . PHE A 1 196 ? 19.431 1.916 -27.261 1.00 94.81 196 PHE A O 1
ATOM 1632 N N . LYS A 1 197 ? 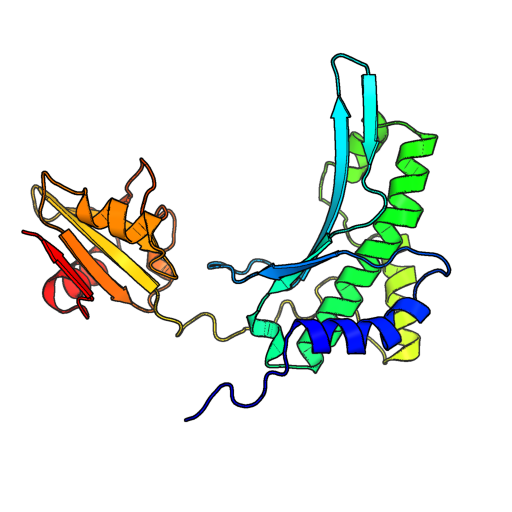19.337 1.038 -25.188 1.00 95.50 197 LYS A N 1
ATOM 1633 C CA . LYS A 1 197 ? 18.341 -0.011 -25.441 1.00 95.50 197 LYS A CA 1
ATOM 1634 C C . LYS A 1 197 ? 17.334 -0.069 -24.299 1.00 95.50 197 LYS A C 1
ATOM 1636 O O . LYS A 1 197 ? 17.707 0.008 -23.134 1.00 95.50 197 LYS A O 1
ATOM 1641 N N . VAL A 1 198 ? 16.064 -0.259 -24.624 1.00 95.75 198 VAL A N 1
ATOM 1642 C CA . VAL A 1 198 ? 15.029 -0.694 -23.686 1.00 95.75 198 VAL A CA 1
ATOM 1643 C C . VAL A 1 198 ? 14.814 -2.180 -23.911 1.00 95.75 198 VAL A C 1
ATOM 1645 O O . VAL A 1 198 ? 14.396 -2.586 -24.994 1.00 95.75 198 VAL A O 1
ATOM 1648 N N . VAL A 1 199 ? 15.086 -2.987 -22.893 1.00 95.62 199 VAL A N 1
ATOM 1649 C CA . VAL A 1 199 ? 14.912 -4.444 -22.928 1.00 95.62 199 VAL A CA 1
ATOM 1650 C C . VAL A 1 199 ? 13.885 -4.890 -21.900 1.00 95.62 199 VAL A C 1
ATOM 1652 O O . VAL A 1 199 ? 13.641 -4.188 -20.918 1.00 95.62 199 VAL A O 1
ATOM 1655 N N . THR A 1 200 ? 13.299 -6.069 -22.083 1.00 93.19 200 THR A N 1
ATOM 1656 C CA . THR A 1 200 ? 12.496 -6.708 -21.030 1.00 93.19 200 THR A CA 1
ATOM 1657 C C . THR A 1 200 ? 13.302 -7.748 -20.269 1.00 93.19 200 THR A C 1
ATOM 1659 O O . THR A 1 200 ? 13.971 -8.576 -20.881 1.00 93.19 200 THR A O 1
ATOM 1662 N N . THR A 1 201 ? 13.175 -7.769 -18.945 1.00 91.62 201 THR A N 1
ATOM 1663 C CA . THR A 1 201 ? 13.746 -8.821 -18.091 1.00 91.62 201 THR A CA 1
ATOM 1664 C C . THR A 1 201 ? 12.853 -9.077 -16.879 1.00 91.62 201 THR A C 1
ATOM 1666 O O . THR A 1 201 ? 12.092 -8.206 -16.462 1.00 91.62 201 THR A O 1
ATOM 1669 N N . ASN A 1 202 ? 12.923 -10.274 -16.304 1.00 88.50 202 ASN A N 1
ATOM 1670 C CA . ASN A 1 202 ? 12.308 -10.616 -15.020 1.00 88.50 202 ASN A CA 1
ATOM 1671 C C . ASN A 1 202 ? 13.327 -10.607 -13.860 1.00 88.50 202 ASN A C 1
ATOM 1673 O O . ASN A 1 202 ? 12.931 -10.804 -12.711 1.00 88.50 202 ASN A O 1
ATOM 1677 N N . ASN A 1 203 ? 14.614 -10.321 -14.114 1.00 88.00 203 ASN A N 1
ATOM 1678 C CA . ASN A 1 203 ? 15.656 -10.342 -13.085 1.00 88.00 203 ASN A CA 1
ATOM 1679 C C . ASN A 1 203 ? 15.527 -9.162 -12.103 1.00 88.00 203 ASN A C 1
ATOM 1681 O O . ASN A 1 203 ? 16.049 -8.067 -12.318 1.00 88.00 203 ASN A O 1
ATOM 1685 N N . ARG A 1 204 ? 14.826 -9.392 -10.988 1.00 82.19 204 ARG A N 1
ATOM 1686 C CA . ARG A 1 204 ? 14.517 -8.373 -9.972 1.00 82.19 204 ARG A CA 1
ATOM 1687 C C . ARG A 1 204 ? 15.729 -7.830 -9.223 1.00 82.19 204 ARG A C 1
ATOM 1689 O O . ARG A 1 204 ? 15.637 -6.721 -8.697 1.00 82.19 204 ARG A O 1
ATOM 1696 N N . HIS A 1 205 ? 16.854 -8.546 -9.188 1.00 84.50 205 HIS A N 1
ATOM 1697 C CA . HIS A 1 205 ? 18.063 -8.054 -8.520 1.00 84.50 205 HIS A CA 1
ATOM 1698 C C . HIS A 1 205 ? 18.578 -6.755 -9.157 1.00 84.50 205 HIS A C 1
ATOM 1700 O O . HIS A 1 205 ? 19.129 -5.902 -8.462 1.00 84.50 205 HIS A O 1
ATOM 1706 N N . LEU A 1 206 ? 18.275 -6.544 -10.443 1.00 87.69 206 LEU A N 1
ATOM 1707 C CA . LEU A 1 206 ? 18.585 -5.319 -11.181 1.00 87.69 206 LEU A CA 1
ATOM 1708 C C . LEU A 1 206 ? 17.729 -4.110 -10.762 1.00 87.69 206 LEU A C 1
ATOM 1710 O O . LEU A 1 206 ? 17.987 -3.004 -11.211 1.00 87.69 206 LEU A O 1
ATOM 1714 N N . LEU A 1 207 ? 16.713 -4.274 -9.907 1.00 86.00 207 LEU A N 1
ATOM 1715 C CA . LEU A 1 207 ? 15.914 -3.158 -9.376 1.00 86.00 207 LEU A CA 1
ATOM 1716 C C . LEU A 1 207 ? 16.511 -2.546 -8.101 1.00 86.00 207 LEU A C 1
ATOM 1718 O O . LEU A 1 207 ? 15.934 -1.626 -7.510 1.00 86.00 207 LEU A O 1
ATOM 1722 N N . ASN A 1 208 ? 17.620 -3.080 -7.594 1.00 81.81 208 ASN A N 1
ATOM 1723 C CA . ASN A 1 208 ? 18.269 -2.556 -6.397 1.00 81.81 208 ASN A CA 1
ATOM 1724 C C . ASN A 1 208 ? 19.028 -1.272 -6.726 1.00 81.81 208 ASN A C 1
ATOM 1726 O O . ASN A 1 208 ? 19.956 -1.280 -7.522 1.00 81.81 208 ASN A O 1
ATOM 1730 N N . ASN A 1 209 ? 18.599 -0.164 -6.112 1.00 83.06 209 ASN A N 1
ATOM 1731 C CA . ASN A 1 209 ? 19.157 1.174 -6.310 1.00 83.06 209 ASN A CA 1
ATOM 1732 C C . ASN A 1 209 ? 19.149 1.670 -7.762 1.00 83.06 209 ASN A C 1
ATOM 1734 O O . ASN A 1 209 ? 19.884 2.596 -8.078 1.00 83.06 209 ASN A O 1
ATOM 1738 N N . VAL A 1 210 ? 18.317 1.095 -8.636 1.00 90.50 210 VAL A N 1
ATOM 1739 C CA . VAL A 1 210 ? 18.113 1.594 -10.001 1.00 90.50 210 VAL A CA 1
ATOM 1740 C C . VAL A 1 210 ? 16.919 2.550 -10.008 1.00 90.50 210 VAL A C 1
ATOM 1742 O O . VAL A 1 210 ? 15.848 2.169 -9.535 1.00 90.50 210 VAL A O 1
ATOM 1745 N N . PRO A 1 211 ? 17.058 3.797 -10.490 1.00 90.88 211 PRO A N 1
ATOM 1746 C CA . PRO A 1 211 ? 15.960 4.752 -10.535 1.00 90.88 211 PRO A CA 1
ATOM 1747 C C . PRO A 1 211 ? 14.942 4.409 -11.628 1.00 90.88 211 PRO A C 1
ATOM 1749 O O . PRO A 1 211 ? 15.206 3.644 -12.556 1.00 90.88 211 PRO A O 1
ATOM 1752 N N . ARG A 1 212 ? 13.741 4.990 -11.525 1.00 91.88 212 ARG A N 1
ATOM 1753 C CA . ARG A 1 212 ? 12.705 4.825 -12.554 1.00 91.88 212 ARG A CA 1
ATOM 1754 C C . ARG A 1 212 ? 13.067 5.579 -13.836 1.00 91.88 212 ARG A C 1
ATOM 1756 O O . ARG A 1 212 ? 13.661 6.652 -13.763 1.00 91.88 212 ARG A O 1
ATOM 1763 N N . ILE A 1 213 ? 12.623 5.064 -14.984 1.00 91.19 213 ILE A N 1
ATOM 1764 C CA . ILE A 1 213 ? 12.710 5.757 -16.277 1.00 91.19 213 ILE A CA 1
ATOM 1765 C C . ILE A 1 213 ? 12.038 7.128 -16.167 1.00 91.19 213 ILE A C 1
ATOM 1767 O O . ILE A 1 213 ? 10.892 7.222 -15.712 1.00 91.19 213 ILE A O 1
ATOM 1771 N N . GLY A 1 214 ? 12.763 8.174 -16.568 1.00 89.06 214 GLY A N 1
ATOM 1772 C CA . GLY A 1 214 ? 12.351 9.574 -16.425 1.00 89.06 214 GLY A CA 1
ATOM 1773 C C . GLY A 1 214 ? 12.863 10.268 -15.160 1.00 89.06 214 GLY A C 1
ATOM 1774 O O . GLY A 1 214 ? 12.557 11.443 -14.944 1.00 89.06 214 GLY A O 1
ATOM 1775 N N . SER A 1 215 ? 13.631 9.570 -14.317 1.00 89.69 215 SER A N 1
ATOM 1776 C CA . SER A 1 215 ? 14.394 10.202 -13.238 1.00 89.69 215 SER A CA 1
ATOM 1777 C C . SER A 1 215 ? 15.541 11.045 -13.802 1.00 89.69 215 SER A C 1
ATOM 1779 O O . SER A 1 215 ? 16.079 10.754 -14.869 1.00 89.69 215 SER A O 1
ATOM 1781 N N . LYS A 1 216 ? 15.962 12.062 -13.041 1.00 87.81 216 LYS A N 1
ATOM 1782 C CA . LYS A 1 216 ? 17.183 12.837 -13.325 1.00 87.81 216 LYS A CA 1
ATOM 1783 C C . LYS A 1 216 ? 18.468 12.051 -13.029 1.00 87.81 216 LYS A C 1
ATOM 1785 O O . LYS A 1 216 ? 19.539 12.462 -13.453 1.00 87.81 216 LYS A O 1
ATOM 1790 N N . SER A 1 217 ? 18.369 10.960 -12.270 1.00 91.06 217 SER A N 1
ATOM 1791 C CA . SER A 1 217 ? 19.495 10.113 -11.875 1.00 91.06 217 SER A CA 1
ATOM 1792 C C . SER A 1 217 ? 19.565 8.829 -12.694 1.00 91.06 217 SER A C 1
ATOM 1794 O O . SER A 1 217 ? 18.542 8.311 -13.143 1.00 91.06 217 SER A O 1
ATOM 1796 N N . TRP A 1 218 ? 20.773 8.290 -12.822 1.00 93.44 218 TRP A N 1
ATOM 1797 C CA . TRP A 1 218 ? 21.067 6.999 -13.436 1.00 93.44 218 TRP A CA 1
ATOM 1798 C C . TRP A 1 218 ? 21.887 6.157 -12.470 1.00 93.44 218 TRP A C 1
ATOM 1800 O O . TRP A 1 218 ? 22.646 6.705 -11.669 1.00 93.44 218 TRP A O 1
ATOM 1810 N N . THR A 1 219 ? 21.771 4.837 -12.576 1.00 94.44 219 THR A N 1
ATOM 1811 C CA . THR A 1 219 ? 22.669 3.929 -11.855 1.00 94.44 219 THR A CA 1
ATOM 1812 C C . THR A 1 219 ? 23.751 3.449 -12.792 1.00 94.44 219 THR A C 1
ATOM 1814 O O . THR A 1 219 ? 23.457 2.749 -13.758 1.00 94.44 219 THR A O 1
ATOM 1817 N N . ALA A 1 220 ? 24.992 3.835 -12.507 1.00 93.56 220 ALA A N 1
ATOM 1818 C CA . ALA A 1 220 ? 26.151 3.356 -13.238 1.00 93.56 220 ALA A CA 1
ATOM 1819 C C . ALA A 1 220 ? 26.529 1.943 -12.782 1.00 93.56 220 ALA A C 1
ATOM 1821 O O . ALA A 1 220 ? 26.590 1.657 -11.585 1.00 93.56 220 ALA A O 1
ATOM 1822 N N . ILE A 1 221 ? 26.782 1.069 -13.748 1.00 94.00 221 ILE A N 1
ATOM 1823 C CA . ILE A 1 221 ? 27.225 -0.304 -13.551 1.00 94.00 221 ILE A CA 1
ATOM 1824 C C . ILE A 1 221 ? 28.569 -0.463 -14.252 1.00 94.00 221 ILE A C 1
ATOM 1826 O O . ILE A 1 221 ? 28.661 -0.453 -15.481 1.00 94.00 221 ILE A O 1
ATOM 1830 N N . TYR A 1 222 ? 29.599 -0.601 -13.427 1.00 93.25 222 TYR A N 1
ATOM 1831 C CA . TYR A 1 222 ? 30.984 -0.796 -13.831 1.00 93.25 222 TYR A CA 1
ATOM 1832 C C . TYR A 1 222 ? 31.332 -2.288 -13.914 1.00 93.25 222 TYR A C 1
ATOM 1834 O O . TYR A 1 222 ? 30.593 -3.134 -13.409 1.00 93.25 222 TYR A O 1
ATOM 1842 N N . LYS A 1 223 ? 32.454 -2.621 -14.562 1.00 91.69 223 LYS A N 1
ATOM 1843 C CA . LYS A 1 223 ? 32.886 -4.010 -14.839 1.00 91.69 223 LYS A CA 1
ATOM 1844 C C . LYS A 1 223 ? 33.055 -4.895 -13.602 1.00 91.69 223 LYS A C 1
ATOM 1846 O O . LYS A 1 223 ? 32.914 -6.109 -13.703 1.00 91.69 223 LYS A O 1
ATOM 1851 N N . ASP A 1 224 ? 33.377 -4.297 -12.464 1.00 91.44 224 ASP A N 1
ATOM 1852 C CA . ASP A 1 224 ? 33.542 -4.951 -11.165 1.00 91.44 224 ASP A CA 1
ATOM 1853 C C . ASP A 1 224 ? 32.208 -5.197 -10.438 1.00 91.44 224 ASP A C 1
ATOM 1855 O O . ASP A 1 224 ? 32.160 -5.939 -9.456 1.00 91.44 224 ASP A O 1
ATOM 1859 N N . ASN A 1 225 ? 31.103 -4.624 -10.923 1.00 92.44 225 ASN A N 1
ATOM 1860 C CA . ASN A 1 225 ? 29.786 -4.856 -10.352 1.00 92.44 225 ASN A CA 1
ATOM 1861 C C . ASN A 1 225 ? 29.344 -6.319 -10.578 1.00 92.44 225 ASN A C 1
ATOM 1863 O O . ASN A 1 225 ? 29.414 -6.813 -11.709 1.00 92.44 225 ASN A O 1
ATOM 1867 N N . PRO A 1 226 ? 28.790 -7.010 -9.562 1.00 92.44 226 PRO A N 1
ATOM 1868 C CA . PRO A 1 226 ? 28.374 -8.411 -9.686 1.00 92.44 226 PRO A CA 1
ATOM 1869 C C . PRO A 1 226 ? 27.303 -8.650 -10.761 1.00 92.44 226 PRO A C 1
ATOM 1871 O O . PRO A 1 226 ? 27.182 -9.761 -11.275 1.00 92.44 226 PRO A O 1
ATOM 1874 N N . TYR A 1 227 ? 26.541 -7.619 -11.137 1.00 92.44 227 TYR A N 1
ATOM 1875 C CA . TYR A 1 227 ? 25.505 -7.708 -12.166 1.00 92.44 227 TYR A CA 1
ATOM 1876 C C . TYR A 1 227 ? 25.996 -7.337 -13.568 1.00 92.44 227 TYR A C 1
ATOM 1878 O O . TYR A 1 227 ? 25.218 -7.439 -14.517 1.00 92.44 227 TYR A O 1
ATOM 1886 N N . PHE A 1 228 ? 27.263 -6.939 -13.732 1.00 94.44 228 PHE A N 1
ATOM 188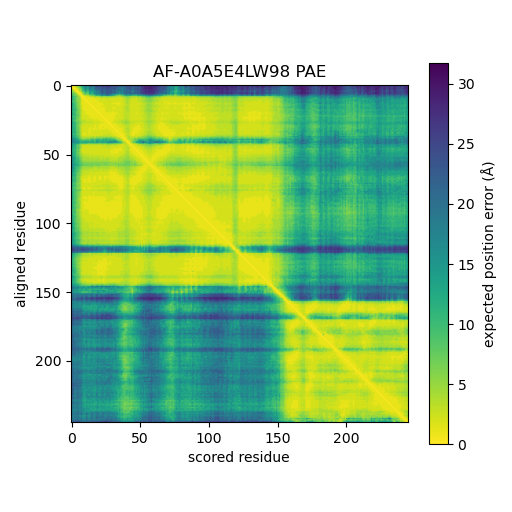7 C CA . PHE A 1 228 ? 27.786 -6.456 -15.010 1.00 94.44 228 PHE A CA 1
ATOM 1888 C C . PHE A 1 228 ? 27.554 -7.446 -16.152 1.00 94.44 228 PHE A C 1
ATOM 1890 O O . PHE A 1 228 ? 26.995 -7.076 -17.177 1.00 94.44 228 PHE A O 1
ATOM 1897 N N . LYS A 1 229 ? 27.905 -8.724 -15.954 1.00 94.31 229 LYS A N 1
ATOM 1898 C CA . LYS A 1 229 ? 27.729 -9.773 -16.974 1.00 94.31 229 LYS A CA 1
ATOM 1899 C C . LYS A 1 229 ? 26.267 -9.972 -17.374 1.00 94.31 229 LYS A C 1
ATOM 1901 O O . LYS A 1 229 ? 25.989 -10.222 -18.537 1.00 94.31 229 LYS A O 1
ATOM 1906 N N . VAL A 1 2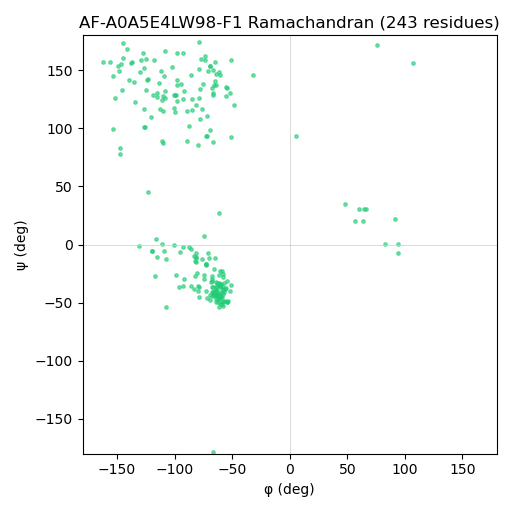30 ? 25.341 -9.841 -16.424 1.00 94.62 230 VAL A N 1
ATOM 1907 C CA . VAL A 1 230 ? 23.899 -9.955 -16.694 1.00 94.62 230 VAL A CA 1
ATOM 1908 C C . VAL A 1 230 ? 23.431 -8.792 -17.567 1.00 94.62 230 VAL A C 1
ATOM 1910 O O . VAL A 1 230 ? 22.640 -8.982 -18.483 1.00 94.62 230 VAL A O 1
ATOM 1913 N N . ILE A 1 231 ? 23.918 -7.581 -17.297 1.00 95.44 231 ILE A N 1
ATOM 1914 C CA . ILE A 1 231 ? 23.552 -6.387 -18.066 1.00 95.44 231 ILE A CA 1
ATOM 1915 C C . ILE A 1 231 ? 24.205 -6.406 -19.448 1.00 95.44 231 ILE A C 1
ATOM 1917 O O . ILE A 1 231 ? 23.545 -6.060 -20.420 1.00 95.44 231 ILE A O 1
ATOM 1921 N N . ASP A 1 232 ? 25.461 -6.840 -19.541 1.00 95.12 232 ASP A N 1
ATOM 1922 C CA . ASP A 1 232 ? 26.174 -7.023 -20.806 1.00 95.12 232 ASP A CA 1
ATOM 1923 C C . ASP A 1 232 ? 25.465 -8.055 -21.695 1.00 95.12 232 ASP A C 1
ATOM 1925 O O . ASP A 1 232 ? 25.258 -7.818 -22.884 1.00 95.12 232 ASP A O 1
ATOM 1929 N N . ASP A 1 233 ? 24.995 -9.159 -21.113 1.00 95.62 233 ASP A N 1
ATOM 1930 C CA . ASP A 1 233 ? 24.186 -10.142 -21.833 1.00 95.62 233 ASP A CA 1
ATOM 1931 C C . ASP A 1 233 ? 22.842 -9.558 -22.292 1.00 95.62 233 ASP A C 1
ATOM 1933 O O . ASP A 1 233 ? 22.498 -9.651 -23.467 1.00 95.62 233 ASP A O 1
ATOM 1937 N N . LEU A 1 234 ? 22.117 -8.851 -21.417 1.00 95.25 234 LEU A N 1
ATOM 1938 C CA . LEU A 1 234 ? 20.882 -8.157 -21.801 1.00 95.25 234 LEU A CA 1
ATOM 1939 C C . LEU A 1 234 ? 21.115 -7.097 -22.889 1.00 95.25 234 LEU A C 1
ATOM 1941 O O . LEU A 1 234 ? 20.264 -6.909 -23.757 1.00 95.25 234 LEU A O 1
ATOM 1945 N N . TRP A 1 235 ? 22.254 -6.408 -22.866 1.00 94.88 235 TRP A N 1
ATOM 1946 C CA . TRP A 1 235 ? 22.622 -5.433 -23.886 1.00 94.88 235 TRP A CA 1
ATOM 1947 C C . TRP A 1 235 ? 22.846 -6.096 -25.246 1.00 94.88 235 TRP A C 1
ATOM 1949 O O . TRP A 1 235 ? 22.395 -5.567 -26.264 1.00 94.88 235 TRP A O 1
ATOM 1959 N N . ASN A 1 236 ? 23.526 -7.240 -25.284 1.00 94.25 236 ASN A N 1
ATOM 1960 C CA . ASN A 1 236 ? 23.895 -7.905 -26.533 1.00 94.25 236 ASN A CA 1
ATOM 1961 C C . ASN A 1 236 ? 22.791 -8.833 -27.070 1.00 94.25 236 ASN A C 1
ATOM 1963 O O . ASN A 1 236 ? 22.590 -8.888 -28.283 1.00 94.25 236 ASN A O 1
ATOM 1967 N N . HIS A 1 237 ? 22.047 -9.501 -26.186 1.00 95.25 237 HIS A N 1
ATOM 1968 C CA . HIS A 1 237 ? 21.126 -10.596 -26.517 1.00 95.25 237 HIS A CA 1
ATOM 1969 C C . HIS A 1 237 ? 19.722 -10.447 -25.909 1.00 95.25 237 HIS A C 1
ATOM 1971 O O . HIS A 1 237 ? 18.862 -11.301 -26.126 1.00 95.25 237 HIS A O 1
ATOM 1977 N N . GLY A 1 238 ? 19.463 -9.393 -25.131 1.00 92.00 238 GLY A N 1
ATOM 1978 C CA . GLY A 1 238 ? 18.164 -9.189 -24.494 1.00 92.00 238 GLY A CA 1
ATOM 1979 C C . GLY A 1 238 ? 17.034 -8.950 -25.499 1.00 92.00 238 GLY A C 1
ATOM 1980 O O . GLY A 1 238 ? 17.248 -8.482 -26.615 1.00 92.00 238 GLY A O 1
ATOM 1981 N N . ASN A 1 239 ? 15.798 -9.226 -25.077 1.00 91.62 239 ASN A N 1
ATOM 1982 C CA . ASN A 1 239 ? 14.607 -8.913 -25.865 1.00 91.62 239 ASN A CA 1
ATOM 1983 C C . ASN A 1 239 ? 14.406 -7.388 -25.938 1.00 91.62 239 ASN A C 1
ATOM 1985 O O . ASN A 1 239 ? 13.909 -6.777 -24.984 1.00 91.62 239 ASN A O 1
ATOM 1989 N N . VAL A 1 240 ? 14.841 -6.782 -27.044 1.00 91.44 240 VAL A N 1
ATOM 1990 C CA . VAL A 1 240 ? 14.812 -5.333 -27.277 1.00 91.44 240 VAL A CA 1
ATOM 1991 C C . VAL A 1 240 ? 13.408 -4.887 -27.675 1.00 91.44 240 VAL A C 1
ATOM 1993 O O . VAL A 1 240 ? 12.831 -5.381 -28.636 1.00 91.44 240 VAL A O 1
ATOM 1996 N N . ILE A 1 241 ? 12.886 -3.901 -26.951 1.00 89.75 241 ILE A N 1
ATOM 1997 C CA . ILE A 1 241 ? 11.611 -3.235 -27.242 1.00 89.75 241 ILE A CA 1
ATOM 1998 C C . ILE A 1 241 ? 11.838 -1.948 -28.035 1.00 89.75 241 ILE A C 1
ATOM 2000 O O . ILE A 1 241 ? 11.036 -1.598 -28.895 1.00 89.75 241 ILE A O 1
ATOM 2004 N N . LEU A 1 242 ? 12.923 -1.233 -27.732 1.00 86.62 242 LEU A N 1
ATOM 2005 C CA . LEU A 1 242 ? 13.295 0.022 -28.380 1.00 86.62 242 LEU A CA 1
ATOM 2006 C C . LEU A 1 242 ? 14.812 0.201 -28.297 1.00 86.62 242 LEU A C 1
ATOM 2008 O O . LEU A 1 242 ? 15.426 -0.181 -27.302 1.00 86.62 242 LEU A O 1
ATOM 2012 N N . HIS A 1 243 ? 15.429 0.785 -29.318 1.00 85.62 243 HIS A N 1
ATOM 2013 C CA . HIS A 1 243 ? 16.852 1.122 -29.304 1.00 85.62 243 HIS A CA 1
ATOM 2014 C C . HIS A 1 243 ? 17.150 2.364 -30.142 1.00 85.62 243 HIS A C 1
ATOM 2016 O O . HIS A 1 243 ? 16.419 2.669 -31.085 1.00 85.62 243 HIS A O 1
ATOM 2022 N N . LYS A 1 244 ? 18.230 3.062 -29.796 1.00 85.44 244 LYS A N 1
ATOM 2023 C CA . LYS A 1 244 ? 18.772 4.189 -30.558 1.00 85.44 244 LYS A CA 1
ATOM 2024 C C . LYS A 1 244 ? 20.291 4.171 -30.417 1.00 85.44 244 LYS A C 1
ATOM 2026 O O . LYS A 1 244 ? 20.794 3.984 -29.307 1.00 85.44 244 LYS A O 1
ATOM 2031 N N . TYR A 1 245 ? 20.991 4.312 -31.536 1.00 77.62 245 TYR A N 1
ATOM 2032 C CA . TYR A 1 245 ? 22.450 4.390 -31.596 1.00 77.62 245 TYR A CA 1
ATOM 2033 C C . TYR A 1 245 ? 22.902 5.837 -31.744 1.00 77.62 245 TYR A C 1
ATOM 2035 O O . TYR A 1 245 ? 22.183 6.601 -32.430 1.00 77.62 245 TYR A O 1
#

Radius of gyration: 22.78 Å; Cα contacts (8 Å, |Δi|>4): 331; chains: 1; bounding box: 56×50×56 Å

pLDDT: mean 88.4, std 12.96, range [34.94, 98.44]

Nearest PDB structures (foldseek):
  2qy2-assembly1_A  TM=3.268E-01  e=4.736E+00  Mimivirus
  3bgy-assembly2_B  TM=3.149E-01  e=6.322E+00  Acanthamoeba polyphaga mimivirus
  5f2v-assembly3_P  TM=2.256E-01  e=8.437E+00  Bacillus subtilis PY79

Secondary structure (DSSP, 8-state):
--TTS----HHHHHHHHHHHHGGGSPTTPPPPEEEEE--SS-S-SEEEE--EEEETTTTEEEE-SS-EEEEEGGGGG-HHHHHHHHHHHHHHHHHIIIIIHHHHHHHHHHHHHHHHSS-S-SS-HHHHHHHHHHHHHH-TTSS-TTTTTT----TT---EEEEEEEETTTEEEEEEESS--HHHHHHHHH--SS-EEEEEE--GGGGTTPPBTT-S--EEE-TTSTTHHHHHHHHHHSEEEEEE-